Protein AF-0000000087527151 (afdb_homodimer)

Structure (mmCIF, N/CA/C/O backbone):
data_AF-0000000087527151-model_v1
#
loop_
_entity.id
_entity.type
_entity.pdbx_description
1 polymer 'PIN domain-containing protein'
#
loop_
_atom_site.group_PDB
_atom_site.id
_atom_site.type_symbol
_atom_site.label_atom_id
_atom_site.label_alt_id
_atom_site.label_comp_id
_atom_site.label_asym_id
_atom_site.label_entity_id
_atom_site.label_seq_id
_atom_site.pdbx_PDB_ins_code
_atom_site.Cartn_x
_atom_site.Cartn_y
_atom_site.Cartn_z
_atom_site.occupancy
_atom_site.B_iso_or_equiv
_atom_site.auth_seq_id
_atom_site.auth_comp_id
_atom_site.auth_asym_id
_atom_site.auth_atom_id
_atom_site.pdbx_PDB_model_num
ATOM 1 N N . MET A 1 1 ? 4.188 -33.156 -20.094 1 27.33 1 MET A N 1
ATOM 2 C CA . MET A 1 1 ? 3.227 -33.312 -19.016 1 27.33 1 MET A CA 1
ATOM 3 C C . MET A 1 1 ? 3.844 -32.906 -17.672 1 27.33 1 MET A C 1
ATOM 5 O O . MET A 1 1 ? 4.887 -33.438 -17.281 1 27.33 1 MET A O 1
ATOM 9 N N . TYR A 1 2 ? 3.807 -31.625 -17.266 1 39.06 2 TYR A N 1
ATOM 10 C CA . TYR A 1 2 ? 4.379 -31.047 -16.047 1 39.06 2 TYR A CA 1
ATOM 11 C C . TYR A 1 2 ? 4.172 -31.969 -14.852 1 39.06 2 TYR A C 1
ATOM 13 O O . TYR A 1 2 ? 3.078 -32.5 -14.648 1 39.06 2 TYR A O 1
ATOM 21 N N . ASP A 1 3 ? 5.008 -32.719 -14.539 1 37.66 3 ASP A N 1
ATOM 22 C CA . ASP A 1 3 ? 4.707 -33.438 -13.312 1 37.66 3 ASP A CA 1
ATOM 23 C C . ASP A 1 3 ? 4.055 -32.531 -12.273 1 37.66 3 ASP A C 1
ATOM 25 O O . ASP A 1 3 ? 4.672 -31.578 -11.797 1 37.66 3 ASP A O 1
ATOM 29 N N . ASP A 1 4 ? 2.818 -32 -12.445 1 45.06 4 ASP A N 1
ATOM 30 C CA . ASP A 1 4 ? 1.726 -31.266 -11.812 1 45.06 4 ASP A CA 1
ATOM 31 C C . ASP A 1 4 ? 1.869 -31.266 -10.297 1 45.06 4 ASP A C 1
ATOM 33 O O . ASP A 1 4 ? 0.934 -30.906 -9.578 1 45.06 4 ASP A O 1
ATOM 37 N N . ASN A 1 5 ? 2.723 -32.125 -9.703 1 50.31 5 ASN A N 1
ATOM 38 C CA . ASN A 1 5 ? 2.438 -32.531 -8.328 1 50.31 5 ASN A CA 1
ATOM 39 C C . ASN A 1 5 ? 3.018 -31.516 -7.328 1 50.31 5 ASN A C 1
ATOM 41 O O . ASN A 1 5 ? 4.211 -31.562 -7.02 1 50.31 5 ASN A O 1
ATOM 45 N N . LEU A 1 6 ? 2.516 -30.266 -7.316 1 57.94 6 LEU A N 1
ATOM 46 C CA . LEU A 1 6 ? 2.814 -29.688 -6.012 1 57.94 6 LEU A CA 1
ATOM 47 C C . LEU A 1 6 ? 2.895 -30.766 -4.938 1 57.94 6 LEU A C 1
ATOM 49 O O . LEU A 1 6 ? 1.974 -31.578 -4.797 1 57.94 6 LEU A O 1
ATOM 53 N N . PRO A 1 7 ? 4.086 -30.922 -4.555 1 62.59 7 PRO A N 1
ATOM 54 C CA . PRO A 1 7 ? 4.121 -31.906 -3.486 1 62.59 7 PRO A CA 1
ATOM 55 C C . PRO A 1 7 ? 2.934 -31.797 -2.533 1 62.59 7 PRO A C 1
ATOM 57 O O . PRO A 1 7 ? 2.463 -30.703 -2.254 1 62.59 7 PRO A O 1
ATOM 60 N N . PRO A 1 8 ? 2.279 -32.938 -2.379 1 63.91 8 PRO A N 1
ATOM 61 C CA . PRO A 1 8 ? 1.144 -32.969 -1.454 1 63.91 8 PRO A CA 1
ATOM 62 C C . PRO A 1 8 ? 1.354 -32.062 -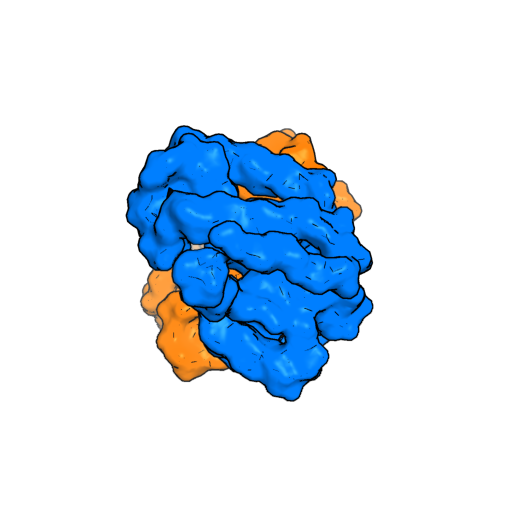0.23 1 63.91 8 PRO A C 1
ATOM 64 O O . PRO A 1 8 ? 0.392 -31.5 0.299 1 63.91 8 PRO A O 1
ATOM 67 N N . ALA A 1 9 ? 2.594 -31.875 0.102 1 65.56 9 ALA A N 1
ATOM 68 C CA . ALA A 1 9 ? 2.91 -31.094 1.293 1 65.56 9 ALA A CA 1
ATOM 69 C C . ALA A 1 9 ? 2.557 -29.625 1.093 1 65.56 9 ALA A C 1
ATOM 71 O O . ALA A 1 9 ? 2.24 -28.922 2.055 1 65.56 9 ALA A O 1
ATOM 72 N N . LEU A 1 10 ? 2.455 -29.266 -0.155 1 73.38 10 LEU A N 1
ATOM 73 C CA . LEU A 1 10 ? 2.162 -27.859 -0.427 1 73.38 10 LEU A CA 1
ATOM 74 C C . LEU A 1 10 ? 0.658 -27.609 -0.407 1 73.38 10 LEU A C 1
ATOM 76 O O . LEU A 1 10 ? 0.219 -26.469 -0.189 1 73.38 10 LEU A O 1
ATOM 80 N N . GLN A 1 11 ? -0.107 -28.641 -0.539 1 77.56 11 GLN A N 1
ATOM 81 C CA . GLN A 1 11 ? -1.556 -28.5 -0.64 1 77.56 11 GLN A CA 1
ATOM 82 C C . GLN A 1 11 ? -2.166 -28.109 0.702 1 77.56 11 GLN A C 1
ATOM 84 O O . GLN A 1 11 ? -3.277 -27.578 0.752 1 77.56 11 GLN A O 1
ATOM 89 N N . SER A 1 12 ? -1.465 -28.375 1.702 1 84.38 12 SER A N 1
ATOM 90 C CA . SER A 1 12 ? -1.99 -28.047 3.023 1 84.38 12 SER A CA 1
ATOM 91 C C . SER A 1 12 ? -1.503 -26.672 3.486 1 84.38 12 SER A C 1
ATOM 93 O O . SER A 1 12 ? -1.923 -26.172 4.535 1 84.38 12 SER A O 1
ATOM 95 N N . LYS A 1 13 ? -0.704 -26.078 2.6 1 89.94 13 LYS A N 1
ATOM 96 C CA . LYS A 1 13 ? -0.132 -24.781 2.975 1 89.94 13 LYS A CA 1
ATOM 97 C C . LYS A 1 13 ? -0.856 -23.641 2.273 1 89.94 13 LYS A C 1
ATOM 99 O O . LYS A 1 13 ? -1.604 -23.859 1.32 1 89.94 13 LYS A O 1
ATOM 104 N N . GLY A 1 14 ? -0.698 -22.453 2.818 1 95.19 14 GLY A N 1
ATOM 105 C CA . GLY A 1 14 ? -1.189 -21.266 2.145 1 95.19 14 GLY A CA 1
ATOM 106 C C . GLY A 1 14 ? -0.2 -20.688 1.148 1 95.19 14 GLY A C 1
ATOM 107 O O . GLY A 1 14 ? 0.983 -21.031 1.171 1 95.19 14 GLY A O 1
ATOM 108 N N . VAL A 1 15 ? -0.682 -19.891 0.254 1 96.81 15 VAL A N 1
ATOM 109 C CA . VAL A 1 15 ? 0.165 -19.234 -0.739 1 96.81 15 VAL A CA 1
ATOM 110 C C . VAL A 1 15 ? 0.054 -17.719 -0.599 1 96.81 15 VAL A C 1
ATOM 112 O O . VAL A 1 15 ? -1.029 -17.203 -0.333 1 96.81 15 VAL A O 1
ATOM 115 N N . LEU A 1 16 ? 1.198 -17.078 -0.72 1 97.38 16 LEU A N 1
ATOM 116 C CA . LEU A 1 16 ? 1.313 -15.617 -0.721 1 97.38 16 LEU A CA 1
ATOM 117 C C . LEU A 1 16 ? 1.961 -15.125 -2.01 1 97.38 16 LEU A C 1
ATOM 119 O O . LEU A 1 16 ? 3.119 -15.445 -2.291 1 97.38 16 LEU A O 1
ATOM 123 N N . LEU A 1 17 ? 1.229 -14.375 -2.777 1 97.81 17 LEU A N 1
ATOM 124 C CA . LEU A 1 17 ? 1.77 -13.781 -3.998 1 97.81 17 LEU A CA 1
ATOM 125 C C . LEU A 1 17 ? 2.271 -12.367 -3.74 1 97.81 17 LEU A C 1
ATOM 127 O O . LEU A 1 17 ? 1.63 -11.594 -3.023 1 97.81 17 LEU A O 1
ATOM 131 N N . ASP A 1 18 ? 3.408 -12.008 -4.242 1 96.38 18 ASP A N 1
ATOM 132 C CA . ASP A 1 18 ? 3.775 -10.594 -4.203 1 96.38 18 ASP A CA 1
ATOM 133 C C . ASP A 1 18 ? 2.918 -9.781 -5.164 1 96.38 18 ASP A C 1
ATOM 135 O O . ASP A 1 18 ? 2.107 -10.336 -5.906 1 96.38 18 ASP A O 1
ATOM 139 N N . ALA A 1 19 ? 3.033 -8.5 -5.18 1 96.44 19 ALA A N 1
ATOM 140 C CA . ALA A 1 19 ? 2.117 -7.609 -5.891 1 96.44 19 ALA A CA 1
ATOM 141 C C . ALA A 1 19 ? 2.23 -7.793 -7.402 1 96.44 19 ALA A C 1
ATOM 143 O O . ALA A 1 19 ? 1.22 -7.836 -8.102 1 96.44 19 ALA A O 1
ATOM 144 N N . ASN A 1 20 ? 3.467 -8.023 -7.906 1 95.25 20 ASN A N 1
ATOM 145 C CA . ASN A 1 20 ? 3.68 -8.148 -9.344 1 95.25 20 ASN A CA 1
ATOM 146 C C . ASN A 1 20 ? 2.994 -9.391 -9.906 1 95.25 20 ASN A C 1
ATOM 148 O O . ASN A 1 20 ? 2.441 -9.359 -11.008 1 95.25 20 ASN A O 1
ATOM 152 N N . LEU A 1 21 ? 3.053 -10.461 -9.172 1 97.25 21 LEU A N 1
ATOM 153 C CA . LEU A 1 21 ? 2.414 -11.688 -9.625 1 97.25 21 LEU A CA 1
ATOM 154 C C . LEU A 1 21 ? 0.899 -11.594 -9.484 1 97.25 21 LEU A C 1
ATOM 156 O O . LEU A 1 21 ? 0.161 -12.141 -10.312 1 97.25 21 LEU A O 1
ATOM 160 N N . LEU A 1 22 ? 0.467 -10.969 -8.445 1 98 22 LEU A N 1
ATOM 161 C CA . LEU A 1 22 ? -0.971 -10.773 -8.297 1 98 22 LEU A CA 1
ATOM 162 C C . LEU A 1 22 ? -1.527 -9.938 -9.445 1 98 22 LEU A C 1
ATOM 164 O O . LEU A 1 22 ? -2.574 -10.266 -10 1 98 22 LEU A O 1
ATOM 168 N N . ILE A 1 23 ? -0.836 -8.875 -9.828 1 97.62 23 ILE A N 1
ATOM 169 C CA . ILE A 1 23 ? -1.272 -8.047 -10.945 1 97.62 23 ILE A CA 1
ATOM 170 C C . ILE A 1 23 ? -1.298 -8.883 -12.227 1 97.62 23 ILE A C 1
ATOM 172 O O . ILE A 1 23 ? -2.193 -8.719 -13.062 1 97.62 23 ILE A O 1
ATOM 176 N N . ALA A 1 24 ? -0.253 -9.711 -12.375 1 96.94 24 ALA A N 1
ATOM 177 C CA . ALA A 1 24 ? -0.214 -10.57 -13.555 1 96.94 24 ALA A CA 1
ATOM 178 C C . ALA A 1 24 ? -1.434 -11.492 -13.602 1 96.94 24 ALA A C 1
ATOM 180 O O . ALA A 1 24 ? -2.031 -11.688 -14.664 1 96.94 24 ALA A O 1
ATOM 181 N N . LEU A 1 25 ? -1.786 -12.039 -12.461 1 97.06 25 LEU A N 1
ATOM 182 C CA . LEU A 1 25 ? -2.961 -12.898 -12.375 1 97.06 25 LEU A CA 1
ATOM 183 C C . LEU A 1 25 ? -4.223 -12.133 -12.758 1 97.06 25 LEU A C 1
ATOM 185 O O . LEU A 1 25 ? -5.039 -12.625 -13.547 1 97.06 25 LEU A O 1
ATOM 189 N N . LEU A 1 26 ? -4.391 -10.914 -12.266 1 97.12 26 LEU A N 1
ATOM 190 C CA . LEU A 1 26 ? -5.578 -10.102 -12.523 1 97.12 26 LEU A CA 1
ATOM 191 C C . LEU A 1 26 ? -5.652 -9.695 -13.992 1 97.12 26 LEU A C 1
ATOM 193 O O . LEU A 1 26 ? -6.703 -9.828 -14.617 1 97.12 26 LEU A O 1
ATOM 197 N N . VAL A 1 27 ? -4.543 -9.242 -14.531 1 96.56 27 VAL A N 1
ATOM 198 C CA . VAL A 1 27 ? -4.48 -8.789 -15.914 1 96.56 27 VAL A CA 1
ATOM 199 C C . VAL A 1 27 ? -4.672 -9.977 -16.859 1 96.56 27 VAL A C 1
ATOM 201 O O . VAL A 1 27 ? -5.348 -9.859 -17.875 1 96.56 27 VAL A O 1
ATOM 204 N N . GLY A 1 28 ? -4.051 -11.117 -16.484 1 96.38 28 GLY A N 1
ATOM 205 C CA . GLY A 1 28 ? -4.215 -12.336 -17.266 1 96.38 28 GLY A CA 1
ATOM 206 C C . GLY A 1 28 ? -5.66 -12.781 -17.391 1 96.38 28 GLY A C 1
ATOM 207 O O . GLY A 1 28 ? -6.055 -13.367 -18.391 1 96.38 28 GLY A O 1
ATOM 208 N N . SER A 1 29 ? -6.43 -12.461 -16.422 1 94.94 29 SER A N 1
ATOM 209 C CA . SER A 1 29 ? -7.828 -12.875 -16.406 1 94.94 29 SER A CA 1
ATOM 210 C C . SER A 1 29 ? -8.641 -12.117 -17.438 1 94.94 29 SER A C 1
ATOM 212 O O . SER A 1 29 ? -9.773 -12.5 -17.75 1 94.94 29 SER A O 1
ATOM 214 N N . PHE A 1 30 ? -8.133 -11.008 -18.031 1 94.5 30 PHE A N 1
ATOM 215 C CA . PHE A 1 30 ? -8.797 -10.281 -19.094 1 94.5 30 PHE A CA 1
ATOM 216 C C . PHE A 1 30 ? -8.758 -11.07 -20.406 1 94.5 30 PHE A C 1
ATOM 218 O O . PHE A 1 30 ? -9.562 -10.828 -21.312 1 94.5 30 PHE A O 1
ATOM 225 N N . GLY A 1 31 ? -7.781 -11.93 -20.531 1 94.5 31 GLY A N 1
ATOM 226 C CA . GLY A 1 31 ? -7.711 -12.75 -21.734 1 94.5 31 GLY A CA 1
ATOM 227 C C . GLY A 1 31 ? -6.309 -12.844 -22.312 1 94.5 31 GLY A C 1
ATOM 228 O O . GLY A 1 31 ? -5.367 -12.273 -21.766 1 94.5 31 GLY A O 1
ATOM 229 N N . GLU A 1 32 ? -6.258 -13.539 -23.422 1 96.19 32 GLU A N 1
ATOM 230 C CA . GLU A 1 32 ? -4.984 -13.781 -24.094 1 96.19 32 GLU A CA 1
ATOM 231 C C . GLU A 1 32 ? -4.367 -12.477 -24.594 1 96.19 32 GLU A C 1
ATOM 233 O O . GLU A 1 32 ? -5.066 -11.617 -25.125 1 96.19 32 GLU A O 1
ATOM 238 N N . GLY A 1 33 ? -3.066 -12.344 -24.375 1 96.56 33 GLY A N 1
ATOM 239 C CA . GLY A 1 33 ? -2.346 -11.203 -24.906 1 96.56 33 GLY A CA 1
ATOM 240 C C . GLY A 1 33 ? -2.35 -10.008 -23.969 1 96.56 33 GLY A C 1
ATOM 241 O O . GLY A 1 33 ? -1.55 -9.086 -24.141 1 96.56 33 GLY A O 1
ATOM 242 N N . GLU A 1 34 ? -3.15 -9.992 -22.891 1 95.62 34 GLU A N 1
ATOM 243 C CA . GLU A 1 34 ? -3.311 -8.836 -22.016 1 95.62 34 GLU A CA 1
ATOM 244 C C . GLU A 1 34 ? -2.064 -8.609 -21.156 1 95.62 34 GLU A C 1
ATOM 246 O O . GLU A 1 34 ? -1.626 -7.473 -20.984 1 95.62 34 GLU A O 1
ATOM 251 N N . VAL A 1 35 ? -1.482 -9.688 -20.625 1 96.31 35 VAL A N 1
ATOM 252 C CA . VAL A 1 35 ? -0.325 -9.555 -19.75 1 96.31 35 VAL A CA 1
ATOM 253 C C . VAL A 1 35 ? 0.871 -9.031 -20.531 1 96.31 35 VAL A C 1
ATOM 255 O O . VAL A 1 35 ? 1.677 -8.258 -20.016 1 96.31 35 VAL A O 1
ATOM 258 N N . GLU A 1 36 ? 1.024 -9.367 -21.797 1 96.94 36 GLU A N 1
ATOM 259 C CA . GLU A 1 36 ? 2.123 -8.945 -22.656 1 96.94 36 GLU A CA 1
ATOM 260 C C . GLU A 1 36 ? 1.977 -7.477 -23.047 1 96.94 36 GLU A C 1
ATOM 262 O O . GLU A 1 36 ? 2.973 -6.793 -23.297 1 96.94 36 GLU A O 1
ATOM 267 N N . ARG A 1 37 ? 0.8 -7.023 -23.062 1 95.06 37 ARG A N 1
ATOM 268 C CA . ARG A 1 37 ? 0.512 -5.672 -23.531 1 95.06 37 ARG A CA 1
ATOM 269 C C . ARG A 1 37 ? 0.638 -4.656 -22.391 1 95.06 37 ARG A C 1
ATOM 271 O O . ARG A 1 37 ? 1.008 -3.504 -22.625 1 95.06 37 ARG A O 1
ATOM 278 N N . PHE A 1 38 ? 0.281 -5.105 -21.219 1 94.81 38 PHE A N 1
ATOM 279 C CA . PHE A 1 38 ? 0.323 -4.191 -20.094 1 94.81 38 PHE A CA 1
ATOM 280 C C . PHE A 1 38 ? 1.753 -4 -19.594 1 94.81 38 PHE A C 1
ATOM 282 O O . PHE A 1 38 ? 2.438 -4.969 -19.266 1 94.81 38 PHE A O 1
ATOM 289 N N . LYS A 1 39 ? 2.195 -2.797 -19.484 1 93.38 39 LYS A N 1
ATOM 290 C CA . LYS A 1 39 ? 3.578 -2.414 -19.203 1 93.38 39 LYS A CA 1
ATOM 291 C C . LYS A 1 39 ? 4.102 -3.086 -17.938 1 93.38 39 LYS A C 1
ATOM 293 O O . LYS A 1 39 ? 5.254 -3.514 -17.891 1 93.38 39 LYS A O 1
ATOM 298 N N . ARG A 1 40 ? 3.295 -3.287 -16.938 1 92.44 40 ARG A N 1
ATOM 299 C CA . ARG A 1 40 ? 3.721 -3.758 -15.625 1 92.44 40 ARG A CA 1
ATOM 300 C C . ARG A 1 40 ? 3.805 -5.277 -15.586 1 92.44 40 ARG A C 1
ATOM 302 O O . ARG A 1 40 ? 4.348 -5.855 -14.641 1 92.44 40 ARG A O 1
ATOM 309 N N . THR A 1 41 ? 3.279 -5.922 -16.562 1 95.19 41 THR A N 1
ATOM 310 C CA . THR A 1 41 ? 3.275 -7.379 -16.547 1 95.19 41 THR A CA 1
ATOM 311 C C . THR A 1 41 ? 3.947 -7.934 -17.797 1 95.19 41 THR A C 1
ATOM 313 O O . THR A 1 41 ? 3.887 -9.141 -18.062 1 95.19 41 THR A O 1
ATOM 316 N N . GLN A 1 42 ? 4.582 -7.129 -18.547 1 95.19 42 GLN A N 1
ATOM 317 C CA . GLN A 1 42 ? 5.117 -7.508 -19.844 1 95.19 42 GLN A CA 1
ATOM 318 C C . GLN A 1 42 ? 6.199 -8.57 -19.703 1 95.19 42 GLN A C 1
ATOM 320 O O . GLN A 1 42 ? 6.543 -9.25 -20.688 1 95.19 42 GLN A O 1
ATOM 325 N N . GLN A 1 43 ? 6.789 -8.703 -18.609 1 93.38 43 GLN A N 1
ATOM 326 C CA . GLN A 1 43 ? 7.82 -9.711 -18.391 1 93.38 43 GLN A CA 1
ATOM 327 C C . GLN A 1 43 ? 7.223 -11.117 -18.391 1 93.38 43 GLN A C 1
ATOM 329 O O . GLN A 1 43 ? 7.953 -12.102 -18.453 1 93.38 43 GLN A O 1
ATOM 334 N N . PHE A 1 44 ? 5.93 -11.211 -18.328 1 95.25 44 PHE A N 1
ATOM 335 C CA . PHE A 1 44 ? 5.246 -12.5 -18.312 1 95.25 44 PHE A CA 1
ATOM 336 C C . PHE A 1 44 ? 4.523 -12.742 -19.641 1 95.25 44 PHE A C 1
ATOM 338 O O . PHE A 1 44 ? 4.164 -11.797 -20.344 1 95.25 44 PHE A O 1
ATOM 345 N N . ALA A 1 45 ? 4.348 -13.992 -20 1 95.25 45 ALA A N 1
ATOM 346 C CA . ALA A 1 45 ? 3.494 -14.422 -21.109 1 95.25 45 ALA A CA 1
ATOM 347 C C . ALA A 1 45 ? 2.168 -14.977 -20.594 1 95.25 45 ALA A C 1
ATOM 349 O O . ALA A 1 45 ? 2.068 -15.398 -19.438 1 95.25 45 ALA A O 1
ATOM 350 N N . THR A 1 46 ? 1.17 -14.938 -21.469 1 95.69 46 THR A N 1
ATOM 351 C CA . THR A 1 46 ? -0.13 -15.508 -21.125 1 95.69 46 THR A CA 1
ATOM 352 C C . THR A 1 46 ? 0.029 -16.922 -20.578 1 95.69 46 THR A C 1
ATOM 354 O O . THR A 1 46 ? -0.613 -17.281 -19.578 1 95.69 46 THR A O 1
ATOM 357 N N . ARG A 1 47 ? 0.878 -17.672 -21.156 1 93.88 47 ARG A N 1
ATOM 358 C CA . ARG A 1 47 ? 1.092 -19.062 -20.719 1 93.88 47 ARG A CA 1
ATOM 359 C C . ARG A 1 47 ? 1.638 -19.109 -19.297 1 93.88 47 ARG A C 1
ATOM 361 O O . ARG A 1 47 ? 1.302 -20 -18.516 1 93.88 47 ARG A O 1
ATOM 368 N N . ASP A 1 48 ? 2.547 -18.188 -18.906 1 94.44 48 ASP A N 1
ATOM 369 C CA . ASP A 1 48 ? 3.094 -18.094 -17.547 1 94.44 48 ASP A CA 1
ATOM 370 C C . ASP A 1 48 ? 1.984 -17.906 -16.516 1 94.44 48 ASP A C 1
ATOM 372 O O . ASP A 1 48 ? 1.98 -18.562 -15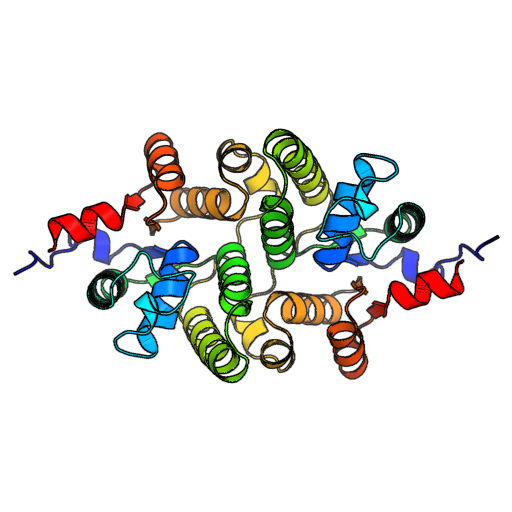.477 1 94.44 48 ASP A O 1
ATOM 376 N N . VAL A 1 49 ? 1.064 -17.047 -16.859 1 95.31 49 VAL A N 1
ATOM 377 C CA . VAL A 1 49 ? 0.01 -16.688 -15.906 1 95.31 49 VAL A CA 1
ATOM 378 C C . VAL A 1 49 ? -0.972 -17.859 -15.766 1 95.31 49 VAL A C 1
ATOM 380 O O . VAL A 1 49 ? -1.515 -18.078 -14.688 1 95.31 49 VAL A O 1
ATOM 383 N N . VAL A 1 50 ? -1.229 -18.531 -16.828 1 94.06 50 VAL A N 1
ATOM 384 C CA . VAL A 1 50 ? -2.068 -19.734 -16.766 1 94.06 50 VAL A CA 1
ATOM 385 C C . VAL A 1 50 ? -1.442 -20.75 -15.836 1 94.06 50 VAL A C 1
ATOM 387 O O . VAL A 1 50 ? -2.131 -21.344 -14.992 1 94.06 50 VAL A O 1
ATOM 390 N N . GLU A 1 51 ? -0.187 -20.938 -15.953 1 92.25 51 GLU A N 1
ATOM 391 C CA . GLU A 1 51 ? 0.522 -21.875 -15.078 1 92.25 51 GLU A CA 1
ATOM 392 C C . GLU A 1 51 ? 0.494 -21.391 -13.633 1 92.25 51 GLU A C 1
ATOM 394 O O . GLU A 1 51 ? 0.296 -22.203 -12.711 1 92.25 51 GLU A O 1
ATOM 399 N N . LEU A 1 52 ? 0.753 -20.156 -13.445 1 94.56 52 LEU A N 1
ATOM 400 C CA . LEU A 1 52 ? 0.686 -19.594 -12.102 1 94.56 52 LEU A CA 1
ATOM 401 C C . LEU A 1 52 ? -0.686 -19.828 -11.477 1 94.56 52 LEU A C 1
ATOM 403 O O . LEU A 1 52 ? -0.785 -20.188 -10.305 1 94.56 52 LEU A O 1
ATOM 407 N N . THR A 1 53 ? -1.688 -19.578 -12.266 1 94.31 53 THR A N 1
ATOM 408 C CA . THR A 1 53 ? -3.059 -19.766 -11.797 1 94.31 53 THR A CA 1
ATOM 409 C C . THR A 1 53 ? -3.281 -21.203 -11.344 1 94.31 53 THR A C 1
ATOM 411 O O . THR A 1 53 ? -3.869 -21.438 -10.289 1 94.31 53 THR A O 1
ATOM 414 N N . LYS A 1 54 ? -2.807 -22.109 -12.094 1 91.06 54 LYS A N 1
ATOM 415 C CA . LYS A 1 54 ? -2.938 -23.531 -11.75 1 91.06 54 LYS A CA 1
ATOM 416 C C . LYS A 1 54 ? -2.225 -23.844 -10.43 1 91.06 54 LYS A C 1
ATOM 418 O O . LYS A 1 54 ? -2.754 -24.562 -9.594 1 91.06 54 LYS A O 1
ATOM 423 N N . VAL A 1 55 ? -1.076 -23.297 -10.266 1 90.19 55 VAL A N 1
ATOM 424 C CA . VAL A 1 55 ? -0.278 -23.531 -9.062 1 90.19 55 VAL A CA 1
ATOM 425 C C . VAL A 1 55 ? -0.991 -22.938 -7.848 1 90.19 55 VAL A C 1
ATOM 427 O O . VAL A 1 55 ? -1.114 -23.609 -6.816 1 90.19 55 VAL A O 1
ATOM 430 N N . VAL A 1 56 ? -1.455 -21.75 -7.961 1 93.5 56 VAL A N 1
ATOM 431 C CA . VAL A 1 56 ? -2.104 -21.047 -6.863 1 93.5 56 VAL A CA 1
ATOM 432 C C . VAL A 1 56 ? -3.365 -21.797 -6.441 1 93.5 56 VAL A C 1
ATOM 434 O O . VAL A 1 56 ? -3.66 -21.906 -5.246 1 93.5 56 VAL A O 1
ATOM 437 N N . GLU A 1 57 ? -4.066 -22.328 -7.359 1 91.56 57 GLU A N 1
ATOM 438 C CA . GLU A 1 57 ? -5.328 -23.016 -7.098 1 91.56 57 GLU A CA 1
ATOM 439 C C . GLU A 1 57 ? -5.102 -24.328 -6.34 1 91.56 57 GLU A C 1
ATOM 441 O O . GLU A 1 57 ? -6.035 -24.875 -5.754 1 91.56 57 GLU A O 1
ATOM 446 N N . ARG A 1 58 ? -3.951 -24.75 -6.332 1 89.25 58 ARG A N 1
ATOM 447 C CA . ARG A 1 58 ? -3.648 -26.016 -5.668 1 89.25 58 ARG A CA 1
ATOM 448 C C . ARG A 1 58 ? -3.424 -25.797 -4.176 1 89.25 58 ARG A C 1
ATOM 450 O O . ARG A 1 58 ? -3.416 -26.766 -3.404 1 89.25 58 ARG A O 1
ATOM 457 N N . PHE A 1 59 ? -3.18 -24.656 -3.82 1 92.31 59 PHE A N 1
ATOM 458 C CA . PHE A 1 59 ? -2.988 -24.375 -2.404 1 92.31 59 PHE A CA 1
ATOM 459 C C . PHE A 1 59 ? -4.324 -24.344 -1.674 1 92.31 59 PHE A C 1
ATOM 461 O O . PHE A 1 59 ? -5.352 -24 -2.264 1 92.31 59 PHE A O 1
ATOM 468 N N . GLY A 1 60 ? -4.293 -24.734 -0.426 1 86.56 60 GLY A N 1
ATOM 469 C CA . GLY A 1 60 ? -5.5 -24.75 0.385 1 86.56 60 GLY A CA 1
ATOM 470 C C . GLY A 1 60 ? -6.109 -23.359 0.571 1 86.56 60 GLY A C 1
ATOM 471 O O . GLY A 1 60 ? -7.332 -23.219 0.576 1 86.56 60 GLY A O 1
ATOM 472 N N . TRP A 1 61 ? -5.324 -22.453 0.819 1 91.38 61 TRP A N 1
ATOM 473 C CA . TRP A 1 61 ? -5.832 -21.094 0.99 1 91.38 61 TRP A CA 1
ATOM 474 C C . TRP A 1 61 ? -4.852 -20.062 0.424 1 91.38 61 TRP A C 1
ATOM 476 O O . TRP A 1 61 ? -3.674 -20.375 0.222 1 91.38 61 TRP A O 1
ATOM 486 N N . ARG A 1 62 ? -5.391 -18.953 0.095 1 96.06 62 ARG A N 1
ATOM 487 C CA . ARG A 1 62 ? -4.625 -17.797 -0.361 1 96.06 62 ARG A CA 1
ATOM 488 C C . ARG A 1 62 ? -4.539 -16.734 0.726 1 96.06 62 ARG A C 1
ATOM 490 O O . ARG A 1 62 ? -5.559 -16.344 1.304 1 96.06 62 ARG A O 1
ATOM 497 N N . TYR A 1 63 ? -3.357 -16.391 1.011 1 97.25 63 TYR A N 1
ATOM 498 C CA . TYR A 1 63 ? -3.139 -15.266 1.921 1 97.25 63 TYR A CA 1
ATOM 499 C C . TYR A 1 63 ? -2.836 -13.992 1.149 1 97.25 63 TYR A C 1
ATOM 501 O O . TYR A 1 63 ? -2.406 -14.039 -0.005 1 97.25 63 TYR A O 1
ATOM 509 N N . THR A 1 64 ? -3.111 -12.922 1.761 1 97.81 64 THR A N 1
ATOM 510 C CA . THR A 1 64 ? -2.662 -11.617 1.291 1 97.81 64 THR A CA 1
ATOM 511 C C . THR A 1 64 ? -2.445 -10.664 2.463 1 97.81 64 THR A C 1
ATOM 513 O O . THR A 1 64 ? -2.699 -11.023 3.615 1 97.81 64 THR A O 1
ATOM 516 N N . THR A 1 65 ? -1.847 -9.57 2.225 1 98.19 65 THR A N 1
ATOM 517 C CA . THR A 1 65 ? -1.627 -8.531 3.223 1 98.19 65 THR A CA 1
ATOM 518 C C . THR A 1 65 ? -2.162 -7.188 2.734 1 98.19 65 THR A C 1
ATOM 520 O O . THR A 1 65 ? -2.295 -6.969 1.527 1 98.19 65 THR A O 1
ATOM 523 N N . PRO A 1 66 ? -2.447 -6.309 3.668 1 98.25 66 PRO A N 1
ATOM 524 C CA . PRO A 1 66 ? -2.887 -4.98 3.242 1 98.25 66 PRO A CA 1
ATOM 525 C C . PRO A 1 66 ? -1.86 -4.277 2.354 1 98.25 66 PRO A C 1
ATOM 527 O O . PRO A 1 66 ? -2.234 -3.533 1.443 1 98.25 66 PRO A O 1
ATOM 530 N N . HIS A 1 67 ? -0.585 -4.551 2.586 1 98.12 67 HIS A N 1
ATOM 531 C CA . HIS A 1 67 ? 0.467 -3.91 1.803 1 98.12 67 HIS A CA 1
ATOM 532 C C . HIS A 1 67 ? 0.445 -4.387 0.355 1 98.12 67 HIS A C 1
ATOM 534 O O . HIS A 1 67 ? 0.563 -3.582 -0.571 1 98.12 67 HIS A O 1
ATOM 540 N N . VAL A 1 68 ? 0.254 -5.656 0.181 1 98.12 68 VAL A N 1
ATOM 541 C CA . VAL A 1 68 ? 0.188 -6.219 -1.163 1 98.12 68 VAL A CA 1
ATOM 542 C C . VAL A 1 68 ? -1.036 -5.672 -1.894 1 98.12 68 VAL A C 1
ATOM 544 O O . VAL A 1 68 ? -0.957 -5.316 -3.072 1 98.12 68 VAL A O 1
ATOM 547 N N . ILE A 1 69 ? -2.104 -5.59 -1.186 1 98.31 69 ILE A N 1
ATOM 548 C CA . ILE A 1 69 ? -3.35 -5.086 -1.753 1 98.31 69 ILE A CA 1
ATOM 549 C C . ILE A 1 69 ? -3.156 -3.643 -2.217 1 98.31 69 ILE A C 1
ATOM 551 O O . ILE A 1 69 ? -3.518 -3.293 -3.344 1 98.31 69 ILE A O 1
ATOM 555 N N . ALA A 1 70 ? -2.566 -2.828 -1.341 1 97.44 70 ALA A N 1
ATOM 556 C CA . ALA A 1 70 ? -2.348 -1.421 -1.661 1 97.44 70 ALA A CA 1
ATOM 557 C C . ALA A 1 70 ? -1.421 -1.271 -2.865 1 97.44 70 ALA A C 1
ATOM 559 O O . ALA A 1 70 ? -1.698 -0.485 -3.775 1 97.44 70 ALA A O 1
ATOM 560 N N . GLU A 1 71 ? -0.344 -1.996 -2.904 1 96.12 71 GLU A N 1
ATOM 561 C CA . GLU A 1 71 ? 0.601 -1.94 -4.016 1 96.12 71 GLU A CA 1
ATOM 562 C C . GLU A 1 71 ? -0.052 -2.389 -5.32 1 96.12 71 GLU A C 1
ATOM 564 O O . GLU A 1 71 ? 0.147 -1.767 -6.363 1 96.12 71 GLU A O 1
ATOM 569 N N . THR A 1 72 ? -0.805 -3.488 -5.246 1 96.94 72 THR A N 1
ATOM 570 C CA . THR A 1 72 ? -1.506 -3.984 -6.426 1 96.94 72 THR A CA 1
ATOM 571 C C . THR A 1 72 ? -2.471 -2.932 -6.965 1 96.94 72 THR A C 1
ATOM 573 O O . THR A 1 72 ? -2.502 -2.67 -8.172 1 96.94 72 THR A O 1
ATOM 576 N N . SER A 1 73 ? -3.225 -2.336 -6.062 1 95.88 73 SER A N 1
ATOM 577 C CA . SER A 1 73 ? -4.168 -1.292 -6.449 1 95.88 73 SER A CA 1
ATOM 578 C C . SER A 1 73 ? -3.455 -0.128 -7.129 1 95.88 73 SER A C 1
ATOM 580 O O . SER A 1 73 ? -3.912 0.369 -8.164 1 95.88 73 SER A O 1
ATOM 582 N N . ASN A 1 74 ? -2.348 0.243 -6.562 1 92.81 74 ASN A N 1
ATOM 583 C CA . ASN A 1 74 ? -1.573 1.345 -7.125 1 92.81 74 ASN A CA 1
ATOM 584 C C . ASN A 1 74 ? -1.032 1.001 -8.508 1 92.81 74 ASN A C 1
ATOM 586 O O . ASN A 1 74 ? -1.008 1.853 -9.398 1 92.81 74 ASN A O 1
ATOM 590 N N . LEU A 1 75 ? -0.608 -0.185 -8.719 1 92.44 75 LEU A N 1
ATOM 591 C CA . LEU A 1 75 ? -0.044 -0.606 -10 1 92.44 75 LEU A CA 1
ATOM 592 C C . LEU A 1 75 ? -1.123 -0.675 -11.07 1 92.44 75 LEU A C 1
ATOM 594 O O . LEU A 1 75 ? -0.842 -0.461 -12.258 1 92.44 75 LEU A O 1
ATOM 598 N N . LEU A 1 76 ? -2.309 -0.932 -10.688 1 93.06 76 LEU A N 1
ATOM 599 C CA . LEU A 1 76 ? -3.426 -1.008 -11.617 1 93.06 76 LEU A CA 1
ATOM 600 C C . LEU A 1 76 ? -3.828 0.383 -12.102 1 93.06 76 LEU A C 1
ATOM 602 O O . LEU A 1 76 ? -4.508 0.521 -13.117 1 93.06 76 LEU A O 1
ATOM 606 N N . ASP A 1 77 ? -3.373 1.402 -11.383 1 87.62 77 ASP A N 1
ATOM 607 C CA . ASP A 1 77 ? -3.75 2.779 -11.688 1 87.62 77 ASP A CA 1
ATOM 608 C C . ASP A 1 77 ? -3.16 3.223 -13.023 1 87.62 77 ASP A C 1
ATOM 610 O O . ASP A 1 77 ? -3.584 4.23 -13.594 1 87.62 77 ASP A O 1
ATOM 614 N N . TRP A 1 78 ? -2.264 2.475 -13.578 1 86.88 78 TRP A N 1
ATOM 615 C CA . TRP A 1 78 ? -1.619 2.809 -14.844 1 86.88 78 TRP A CA 1
ATOM 616 C C . TRP A 1 78 ? -2.494 2.4 -16.031 1 86.88 78 TRP A C 1
ATOM 618 O O . TRP A 1 78 ? -2.189 2.727 -17.172 1 86.88 78 TRP A O 1
ATOM 628 N N . MET A 1 79 ? -3.582 1.756 -15.766 1 90.44 79 MET A N 1
ATOM 629 C CA . MET A 1 79 ? -4.512 1.35 -16.828 1 90.44 79 MET A CA 1
ATOM 630 C C . MET A 1 79 ? -5.445 2.494 -17.188 1 90.44 79 MET A C 1
ATOM 632 O O . MET A 1 79 ? -5.621 3.436 -16.422 1 90.44 79 MET A O 1
ATOM 636 N N . ASP A 1 80 ? -5.977 2.314 -18.406 1 89.06 80 ASP A N 1
ATOM 637 C CA . ASP A 1 80 ? -7.039 3.248 -18.781 1 89.06 80 ASP A CA 1
ATOM 638 C C . ASP A 1 80 ? -8.266 3.061 -17.891 1 89.06 80 ASP A C 1
ATOM 640 O O . ASP A 1 80 ? -8.406 2.033 -17.219 1 89.06 80 ASP A O 1
ATOM 644 N N . ASP A 1 81 ? -9.148 3.996 -17.938 1 86.25 81 ASP A N 1
ATOM 645 C CA . ASP A 1 81 ? -10.234 4.098 -16.969 1 86.25 81 ASP A CA 1
ATOM 646 C C . ASP A 1 81 ? -11.125 2.857 -17.016 1 86.25 81 ASP A C 1
ATOM 648 O O . ASP A 1 81 ? -11.422 2.268 -15.969 1 86.25 81 ASP A O 1
ATOM 652 N N . SER A 1 82 ? -11.609 2.475 -18.188 1 88.19 82 SER A N 1
ATOM 653 C CA . SER A 1 82 ? -12.516 1.334 -18.281 1 88.19 82 SER A CA 1
ATOM 654 C C . SER A 1 82 ? -11.844 0.052 -17.812 1 88.19 82 SER A C 1
ATOM 656 O O . SER A 1 82 ? -12.445 -0.743 -17.094 1 88.19 82 SER A O 1
ATOM 658 N N . ARG A 1 83 ? -10.609 -0.204 -18.172 1 91.5 83 ARG A N 1
ATOM 659 C CA . ARG A 1 83 ? -9.875 -1.396 -17.766 1 91.5 83 ARG A CA 1
ATOM 660 C C . ARG A 1 83 ? -9.531 -1.353 -16.281 1 91.5 83 ARG A C 1
ATOM 662 O O . ARG A 1 83 ? -9.555 -2.381 -15.602 1 91.5 83 ARG A O 1
ATOM 669 N N . ARG A 1 84 ? -9.258 -0.132 -15.844 1 93.19 84 ARG A N 1
ATOM 670 C CA . ARG A 1 84 ? -8.969 0.049 -14.43 1 93.19 84 ARG A CA 1
ATOM 671 C C . ARG A 1 84 ? -10.172 -0.336 -13.57 1 93.19 84 ARG A C 1
ATOM 673 O O . ARG A 1 84 ? -10.016 -0.981 -12.531 1 93.19 84 ARG A O 1
ATOM 680 N N . CYS A 1 85 ? -11.352 0.051 -13.977 1 94.06 85 CYS A N 1
ATOM 681 C CA . CYS A 1 85 ? -12.578 -0.293 -13.266 1 94.06 85 CYS A CA 1
ATOM 682 C C . CYS A 1 85 ? -12.766 -1.804 -13.203 1 94.06 85 CYS A C 1
ATOM 684 O O . CYS A 1 85 ? -13.055 -2.355 -12.141 1 94.06 85 CYS A O 1
ATOM 686 N N . GLU A 1 86 ? -12.555 -2.457 -14.305 1 95.5 86 GLU A N 1
ATOM 687 C CA . GLU A 1 86 ? -12.711 -3.908 -14.352 1 95.5 86 GLU A CA 1
ATOM 688 C C . GLU A 1 86 ? -11.641 -4.602 -13.516 1 95.5 86 GLU A C 1
ATOM 690 O O . GLU A 1 86 ? -11.922 -5.578 -12.82 1 95.5 86 GLU A O 1
ATOM 695 N N . ALA A 1 87 ? -10.43 -4.113 -13.578 1 96.06 87 ALA A N 1
ATOM 696 C CA . ALA A 1 87 ? -9.344 -4.664 -12.773 1 96.06 87 ALA A CA 1
ATOM 697 C C . ALA A 1 87 ? -9.625 -4.488 -11.281 1 96.06 87 ALA A C 1
ATOM 699 O O . ALA A 1 87 ? -9.328 -5.379 -10.484 1 96.06 87 ALA A O 1
ATOM 700 N N . GLY A 1 88 ? -10.227 -3.311 -10.969 1 96.75 88 GLY A N 1
ATOM 701 C CA . GLY A 1 88 ? -10.617 -3.064 -9.586 1 96.75 88 GLY A CA 1
ATOM 702 C C . GLY A 1 88 ? -11.633 -4.059 -9.07 1 96.75 88 GLY A C 1
ATOM 703 O O . GLY A 1 88 ? -11.57 -4.484 -7.914 1 96.75 88 GLY A O 1
ATOM 704 N N . LYS A 1 89 ? -12.516 -4.438 -9.93 1 97.12 89 LYS A N 1
ATOM 705 C CA . LYS A 1 89 ? -13.516 -5.434 -9.555 1 97.12 89 LYS A CA 1
ATOM 706 C C . LYS A 1 89 ? -12.875 -6.801 -9.328 1 97.12 89 LYS A C 1
ATOM 708 O O . LYS A 1 89 ? -13.25 -7.52 -8.398 1 97.12 89 LYS A O 1
ATOM 713 N N . ARG A 1 90 ? -11.977 -7.113 -10.109 1 97.12 90 ARG A N 1
ATOM 714 C CA . ARG A 1 90 ? -11.281 -8.391 -9.969 1 97.12 90 ARG A CA 1
ATOM 715 C C . ARG A 1 90 ? -10.414 -8.414 -8.719 1 97.12 90 ARG A C 1
ATOM 717 O O . ARG A 1 90 ? -10.328 -9.43 -8.031 1 97.12 90 ARG A O 1
ATOM 724 N N . LEU A 1 91 ? -9.789 -7.312 -8.477 1 98.19 91 LEU A N 1
ATOM 725 C CA . LEU A 1 91 ? -9.023 -7.219 -7.234 1 98.19 91 LEU A CA 1
ATOM 726 C C . LEU A 1 91 ? -9.93 -7.359 -6.02 1 98.19 91 LEU A C 1
ATOM 728 O O . LEU A 1 91 ? -9.586 -8.062 -5.062 1 98.19 91 LEU A O 1
ATOM 732 N N . ALA A 1 92 ? -11.07 -6.73 -6.059 1 98.44 92 ALA A N 1
ATOM 733 C CA . ALA A 1 92 ? -12.039 -6.848 -4.973 1 98.44 92 ALA A CA 1
ATOM 734 C C . ALA A 1 92 ? -12.445 -8.305 -4.754 1 98.44 92 ALA A C 1
ATOM 736 O O . ALA A 1 92 ? -12.523 -8.766 -3.613 1 98.44 92 ALA A O 1
ATOM 737 N N . ALA A 1 93 ? -12.695 -8.992 -5.789 1 97.62 93 ALA A N 1
ATOM 738 C CA . ALA A 1 93 ? -13.062 -10.398 -5.695 1 97.62 93 ALA A CA 1
ATOM 739 C C . ALA A 1 93 ? -11.938 -11.219 -5.07 1 97.62 93 ALA A C 1
ATOM 741 O O . ALA A 1 93 ? -12.188 -12.07 -4.211 1 97.62 93 ALA A O 1
ATOM 742 N N . TYR A 1 94 ? -10.766 -10.938 -5.531 1 97.38 94 TYR A N 1
ATOM 743 C CA . TYR A 1 94 ? -9.617 -11.633 -4.965 1 97.38 94 TYR A CA 1
ATOM 744 C C . TYR A 1 94 ? -9.508 -11.383 -3.465 1 97.38 94 TYR A C 1
ATOM 746 O O . TYR A 1 94 ? -9.305 -12.312 -2.686 1 97.38 94 TYR A O 1
ATOM 754 N N . ILE A 1 95 ? -9.672 -10.141 -3.064 1 98.25 95 ILE A N 1
ATOM 755 C CA . ILE A 1 95 ? -9.555 -9.727 -1.67 1 98.25 95 ILE A CA 1
ATOM 756 C C . ILE A 1 95 ? -10.617 -10.445 -0.835 1 98.25 95 ILE A C 1
ATOM 758 O O . ILE A 1 95 ? -10.352 -10.859 0.295 1 98.25 95 ILE A O 1
ATOM 762 N N . CYS A 1 96 ? -11.766 -10.625 -1.357 1 97.94 96 CYS A N 1
ATOM 763 C CA . CYS A 1 96 ? -12.875 -11.227 -0.628 1 97.94 96 CYS A CA 1
ATOM 764 C C . CYS A 1 96 ? -12.68 -12.727 -0.473 1 97.94 96 CYS A C 1
ATOM 766 O O . CYS A 1 96 ? -13.305 -13.352 0.388 1 97.94 96 CYS A O 1
ATOM 768 N N . THR A 1 97 ? -11.781 -13.32 -1.259 1 96.06 97 THR A N 1
ATOM 769 C CA . THR A 1 97 ? -11.609 -14.773 -1.197 1 96.06 97 THR A CA 1
ATOM 770 C C . THR A 1 97 ? -10.305 -15.125 -0.493 1 96.06 97 THR A C 1
ATOM 772 O O . THR A 1 97 ? -10.125 -16.266 -0.043 1 96.06 97 THR A O 1
ATOM 775 N N . ALA A 1 98 ? -9.438 -14.219 -0.41 1 97.06 98 ALA A N 1
ATOM 776 C CA . ALA A 1 98 ? -8.148 -14.445 0.248 1 97.06 98 ALA A CA 1
ATOM 777 C C . ALA A 1 98 ? -8.242 -14.141 1.741 1 97.06 98 ALA A C 1
ATOM 779 O O . ALA A 1 98 ? -9.109 -13.391 2.178 1 97.06 98 ALA A O 1
ATOM 780 N N . ARG A 1 99 ? -7.461 -14.82 2.48 1 96.56 99 ARG A N 1
ATOM 781 C CA . ARG A 1 99 ? -7.289 -14.484 3.889 1 96.56 99 ARG A CA 1
ATOM 782 C C . ARG A 1 99 ? -6.301 -13.336 4.059 1 96.56 99 ARG A C 1
ATOM 784 O O . ARG A 1 99 ? -5.102 -13.5 3.836 1 96.56 99 ARG A O 1
ATOM 791 N N . GLU A 1 100 ? -6.801 -12.211 4.449 1 98 100 GLU A N 1
ATOM 792 C CA . GLU A 1 100 ? -5.941 -11.047 4.68 1 98 100 GLU A CA 1
ATOM 793 C C . GLU A 1 100 ? -5.348 -11.07 6.086 1 98 100 GLU A C 1
ATOM 795 O O . GLU A 1 100 ? -6.078 -11.203 7.07 1 98 100 GLU A O 1
ATOM 800 N N . VAL A 1 101 ? -4.051 -10.953 6.152 1 97.62 101 VAL A N 1
ATOM 801 C CA . VAL A 1 101 ? -3.369 -10.938 7.445 1 97.62 101 VAL A CA 1
ATOM 802 C C . VAL A 1 101 ? -2.604 -9.625 7.609 1 97.62 101 VAL A C 1
ATOM 804 O O . VAL A 1 101 ? -1.792 -9.266 6.754 1 97.62 101 VAL A O 1
ATOM 807 N N . HIS A 1 102 ? -2.928 -8.984 8.703 1 97.19 102 HIS A N 1
ATOM 808 C CA . HIS A 1 102 ? -2.229 -7.746 9.016 1 97.19 102 HIS A CA 1
ATOM 809 C C . HIS A 1 102 ? -0.983 -8.016 9.859 1 97.19 102 HIS A C 1
ATOM 811 O O . HIS A 1 102 ? -1.06 -8.672 10.898 1 97.19 102 HIS A O 1
ATOM 817 N N . VAL A 1 103 ? 0.109 -7.559 9.312 1 96.25 103 VAL A N 1
ATOM 818 C CA . VAL A 1 103 ? 1.351 -7.5 10.078 1 96.25 103 VAL A CA 1
ATOM 819 C C . VAL A 1 103 ? 1.678 -6.051 10.422 1 96.25 103 VAL A C 1
ATOM 821 O O . VAL A 1 103 ? 1.74 -5.191 9.539 1 96.25 103 VAL A O 1
ATOM 824 N N . GLU A 1 104 ? 1.927 -5.785 11.688 1 97.06 104 GLU A N 1
ATOM 825 C CA . GLU A 1 104 ? 2.121 -4.414 12.156 1 97.06 104 GLU A CA 1
ATOM 826 C C . GLU A 1 104 ? 3.34 -3.777 11.492 1 97.06 104 GLU A C 1
ATOM 828 O O . GLU A 1 104 ? 4.43 -4.352 11.5 1 97.06 104 GLU A O 1
ATOM 833 N N . GLY A 1 105 ? 3.131 -2.518 11.016 1 98.31 105 GLY A N 1
ATOM 834 C CA . GLY A 1 105 ? 4.227 -1.785 10.406 1 98.31 105 GLY A CA 1
ATOM 835 C C . GLY A 1 105 ? 5.414 -1.606 11.336 1 98.31 105 GLY A C 1
ATOM 836 O O . GLY A 1 105 ? 6.566 -1.716 10.906 1 98.31 105 GLY A O 1
ATOM 837 N N . ALA A 1 106 ? 5.121 -1.395 12.633 1 98.19 106 ALA A N 1
ATOM 838 C CA . ALA A 1 106 ? 6.172 -1.167 13.625 1 98.19 106 ALA A CA 1
ATOM 839 C C . ALA A 1 106 ? 7.059 -2.4 13.773 1 98.19 106 ALA A C 1
ATOM 841 O O . ALA A 1 106 ? 8.25 -2.283 14.07 1 98.19 106 ALA A O 1
ATOM 842 N N . GLU A 1 107 ? 6.512 -3.549 13.57 1 97.88 107 GLU A N 1
ATOM 843 C CA . GLU A 1 107 ? 7.297 -4.781 13.602 1 97.88 107 GLU A CA 1
ATOM 844 C C . GLU A 1 107 ? 8.07 -4.973 12.297 1 97.88 107 GLU A C 1
ATOM 846 O O . GLU A 1 107 ? 9.219 -5.418 12.32 1 97.88 107 GLU A O 1
ATOM 851 N N . ILE A 1 108 ? 7.473 -4.59 11.211 1 98.19 108 ILE A N 1
ATOM 852 C CA . ILE A 1 108 ? 8.07 -4.77 9.891 1 98.19 108 ILE A CA 1
ATOM 853 C C . ILE A 1 108 ? 9.328 -3.916 9.781 1 98.19 108 ILE A C 1
ATOM 855 O O . ILE A 1 108 ? 10.375 -4.398 9.328 1 98.19 108 ILE A O 1
ATOM 859 N N . VAL A 1 109 ? 9.242 -2.695 10.234 1 98.19 109 VAL A N 1
ATOM 860 C CA . VAL A 1 109 ? 10.312 -1.738 9.969 1 98.19 109 VAL A CA 1
ATOM 861 C C . VAL A 1 109 ? 11.516 -2.055 10.852 1 98.19 109 VAL A C 1
ATOM 863 O O . VAL A 1 109 ? 12.609 -1.519 10.641 1 98.19 109 VAL A O 1
ATOM 866 N N . LYS A 1 110 ? 11.367 -2.934 11.812 1 96.88 110 LYS A N 1
ATOM 867 C CA . LYS A 1 110 ? 12.477 -3.361 12.664 1 96.88 110 LYS A CA 1
ATOM 868 C C . LYS A 1 110 ? 13.273 -4.484 12 1 96.88 110 LYS A C 1
ATOM 870 O O . LYS A 1 110 ? 14.367 -4.82 12.453 1 96.88 110 LYS A O 1
ATOM 875 N N . THR A 1 111 ? 12.797 -5.035 10.969 1 95.25 111 THR A N 1
ATOM 876 C CA . THR A 1 111 ? 13.461 -6.156 10.312 1 95.25 111 THR A CA 1
ATOM 877 C C . THR A 1 111 ? 14.562 -5.66 9.375 1 95.25 111 THR A C 1
ATOM 879 O O . THR A 1 111 ? 14.43 -4.594 8.773 1 95.25 111 THR A O 1
ATOM 882 N N . PRO A 1 112 ? 15.547 -6.484 9.164 1 93.31 112 PRO A N 1
ATOM 883 C CA . PRO A 1 112 ? 16.562 -6.102 8.188 1 93.31 112 PRO A CA 1
ATOM 884 C C . PRO A 1 112 ? 16.031 -6.094 6.758 1 93.31 112 PRO A C 1
ATOM 886 O O . PRO A 1 112 ? 16.547 -5.348 5.914 1 93.31 112 PRO A O 1
ATOM 889 N N . VAL A 1 113 ? 15.055 -6.859 6.539 1 94.94 113 VAL A N 1
ATOM 890 C CA . VAL A 1 113 ? 14.469 -6.953 5.207 1 94.94 113 VAL A CA 1
ATOM 891 C C . VAL A 1 113 ? 13.891 -5.602 4.797 1 94.94 113 VAL A C 1
ATOM 893 O O . VAL A 1 113 ? 14 -5.199 3.637 1 94.94 113 VAL A O 1
ATOM 896 N N . TYR A 1 114 ? 13.367 -4.859 5.727 1 96.88 114 TYR A N 1
ATOM 897 C CA . TYR A 1 114 ? 12.742 -3.574 5.441 1 96.88 114 TYR A CA 1
ATOM 898 C C . TYR A 1 114 ? 13.734 -2.613 4.797 1 96.88 114 TYR A C 1
ATOM 900 O O . TYR A 1 114 ? 13.422 -1.979 3.783 1 96.88 114 TYR A O 1
ATOM 908 N N . HIS A 1 115 ? 14.867 -2.58 5.344 1 91.81 115 HIS A N 1
ATOM 909 C CA . HIS A 1 115 ? 15.859 -1.606 4.898 1 91.81 115 HIS A CA 1
ATOM 910 C C . HIS A 1 115 ? 16.438 -1.992 3.541 1 91.81 115 HIS A C 1
ATOM 912 O O . HIS A 1 115 ? 16.875 -1.126 2.779 1 91.81 115 HIS A O 1
ATOM 918 N N . LYS A 1 116 ? 16.312 -3.205 3.211 1 91.94 116 LYS A N 1
ATOM 919 C CA . LYS A 1 116 ? 16.906 -3.691 1.971 1 91.94 116 LYS A CA 1
ATOM 920 C C . LYS A 1 116 ? 15.883 -3.713 0.841 1 91.94 116 LYS A C 1
ATOM 922 O O . LYS A 1 116 ? 16.203 -3.389 -0.304 1 91.94 116 LYS A O 1
ATOM 927 N N . LEU A 1 117 ? 14.609 -4.074 1.189 1 95 117 LEU A N 1
ATOM 928 C CA . LEU A 1 117 ? 13.695 -4.41 0.101 1 95 117 LEU A CA 1
ATOM 929 C C . LEU A 1 117 ? 12.422 -3.578 0.184 1 95 117 LEU A C 1
ATOM 931 O O . LEU A 1 117 ? 11.641 -3.535 -0.77 1 95 117 LEU A O 1
ATOM 935 N N . GLY A 1 118 ? 12.133 -2.951 1.313 1 95.44 118 GLY A N 1
ATOM 936 C CA . GLY A 1 118 ? 10.93 -2.146 1.465 1 95.44 118 GLY A CA 1
ATOM 937 C C . GLY A 1 118 ? 9.867 -2.814 2.312 1 95.44 118 GLY A C 1
ATOM 938 O O . GLY A 1 118 ? 10.023 -3.963 2.732 1 95.44 118 GLY A O 1
ATOM 939 N N . ILE A 1 119 ? 8.82 -2.17 2.537 1 97.19 119 ILE A N 1
ATOM 940 C CA . ILE A 1 119 ? 7.855 -2.543 3.564 1 97.19 119 ILE A CA 1
ATOM 941 C C . ILE A 1 119 ? 7.043 -3.746 3.092 1 97.19 119 ILE A C 1
ATOM 943 O O . ILE A 1 119 ? 6.723 -4.637 3.883 1 97.19 119 ILE A O 1
ATOM 947 N N . THR A 1 120 ? 6.582 -3.754 1.798 1 97.25 120 THR A N 1
ATOM 948 C CA . THR A 1 120 ? 5.727 -4.828 1.305 1 97.25 120 THR A CA 1
ATOM 949 C C . THR A 1 120 ? 6.473 -6.16 1.313 1 97.25 120 THR A C 1
ATOM 951 O O . THR A 1 120 ? 5.961 -7.156 1.828 1 97.25 120 THR A O 1
ATOM 954 N N . ASP A 1 121 ? 7.707 -6.121 0.83 1 97.12 121 ASP A N 1
ATOM 955 C CA . ASP A 1 121 ? 8.523 -7.328 0.816 1 97.12 121 ASP A CA 1
ATOM 956 C C . ASP A 1 121 ? 8.828 -7.801 2.234 1 97.12 121 ASP A C 1
ATOM 958 O O . ASP A 1 121 ? 8.758 -9 2.525 1 97.12 121 ASP A O 1
ATOM 962 N N . ALA A 1 122 ? 9.148 -6.891 3.094 1 97.5 122 ALA A N 1
ATOM 963 C CA . ALA A 1 122 ? 9.414 -7.227 4.492 1 97.5 122 ALA A CA 1
ATOM 964 C C . ALA A 1 122 ? 8.172 -7.812 5.16 1 97.5 122 ALA A C 1
ATOM 966 O O . ALA A 1 122 ? 8.273 -8.758 5.945 1 97.5 122 ALA A O 1
ATOM 967 N N . GLY A 1 123 ? 7 -7.254 4.84 1 97.56 123 GLY A N 1
ATOM 968 C CA . GLY A 1 123 ? 5.75 -7.789 5.352 1 97.56 123 GLY A CA 1
ATOM 969 C C . GLY A 1 123 ? 5.477 -9.211 4.887 1 97.56 123 GLY A C 1
ATOM 970 O O . GLY A 1 123 ? 5.016 -10.047 5.668 1 97.56 123 GLY A O 1
ATOM 971 N N . LEU A 1 124 ? 5.773 -9.477 3.629 1 97.69 124 LEU A N 1
ATOM 972 C CA . LEU A 1 124 ? 5.609 -10.82 3.086 1 97.69 124 LEU A CA 1
ATOM 973 C C . LEU A 1 124 ? 6.492 -11.82 3.828 1 97.69 124 LEU A C 1
ATOM 975 O O . LEU A 1 124 ? 6.027 -12.883 4.23 1 97.69 124 LEU A O 1
ATOM 979 N N . CYS A 1 125 ? 7.73 -11.438 4.039 1 97 125 CYS A N 1
ATOM 980 C CA . CYS A 1 125 ? 8.68 -12.32 4.711 1 97 125 CYS A CA 1
ATOM 981 C C . CYS A 1 125 ? 8.25 -12.594 6.145 1 97 125 CYS A C 1
ATOM 983 O O . CYS A 1 125 ? 8.297 -13.734 6.605 1 97 125 CYS A O 1
ATOM 985 N N . LEU A 1 126 ? 7.867 -11.57 6.809 1 96.44 126 LEU A N 1
ATOM 986 C CA . LEU A 1 126 ? 7.469 -11.727 8.203 1 96.44 126 LEU A CA 1
ATOM 987 C C . LEU A 1 126 ? 6.23 -12.609 8.32 1 96.44 126 LEU A C 1
ATOM 989 O O . LEU A 1 126 ? 6.164 -13.484 9.195 1 96.44 126 LEU A O 1
ATOM 993 N N . LEU A 1 127 ? 5.238 -12.383 7.434 1 96.69 127 LEU A N 1
ATOM 994 C CA . LEU A 1 127 ? 4.035 -13.211 7.453 1 96.69 127 LEU A CA 1
ATOM 995 C C . LEU A 1 127 ? 4.371 -14.664 7.156 1 96.69 127 LEU A C 1
ATOM 997 O O . LEU A 1 127 ? 3.877 -15.57 7.836 1 96.69 127 LEU A O 1
ATOM 1001 N N . ALA A 1 128 ? 5.168 -14.859 6.172 1 95.38 128 ALA A N 1
ATOM 1002 C CA . ALA A 1 128 ? 5.527 -16.219 5.777 1 95.38 128 ALA A CA 1
ATOM 1003 C C . ALA A 1 128 ? 6.27 -16.938 6.898 1 95.38 128 ALA A C 1
ATOM 1005 O O . ALA A 1 128 ? 6.164 -18.156 7.039 1 95.38 128 ALA A O 1
ATOM 1006 N N . ARG A 1 129 ? 6.98 -16.203 7.715 1 93.31 129 ARG A N 1
ATOM 1007 C CA . ARG A 1 129 ? 7.699 -16.781 8.844 1 93.31 129 ARG A CA 1
ATOM 1008 C C . ARG A 1 129 ? 6.738 -17.172 9.961 1 93.31 129 ARG A C 1
ATOM 1010 O O . ARG A 1 129 ? 7 -18.125 10.711 1 93.31 129 ARG A O 1
ATOM 1017 N N . GLN A 1 130 ? 5.637 -16.5 10.008 1 91.69 130 GLN A N 1
ATOM 1018 C CA . GLN A 1 130 ? 4.719 -16.672 11.125 1 91.69 130 GLN A CA 1
ATOM 1019 C C . GLN A 1 130 ? 3.549 -17.562 10.75 1 91.69 130 GLN A C 1
ATOM 1021 O O . GLN A 1 130 ? 2.744 -17.938 11.602 1 91.69 130 GLN A O 1
ATOM 1026 N N . SER A 1 131 ? 3.473 -17.875 9.539 1 90.56 131 SER A N 1
ATOM 1027 C CA . SER A 1 131 ? 2.346 -18.672 9.047 1 90.56 131 SER A CA 1
ATOM 1028 C C . SER A 1 131 ? 2.818 -19.828 8.18 1 90.56 131 SER A C 1
ATOM 1030 O O . SER A 1 131 ? 3.969 -19.844 7.742 1 90.56 131 SER A O 1
ATOM 1032 N N . ASP A 1 132 ? 2.006 -20.797 8.094 1 90.31 132 ASP A N 1
ATOM 1033 C CA . ASP A 1 132 ? 2.305 -21.938 7.227 1 90.31 132 ASP A CA 1
ATOM 1034 C C . ASP A 1 132 ? 1.921 -21.641 5.777 1 90.31 132 ASP A C 1
ATOM 1036 O O . ASP A 1 132 ? 0.92 -22.156 5.277 1 90.31 132 ASP A O 1
ATOM 1040 N N . CYS A 1 133 ? 2.732 -20.781 5.141 1 94.12 133 CYS A N 1
ATOM 1041 C CA . CYS A 1 133 ? 2.453 -20.406 3.758 1 94.12 133 CYS A CA 1
ATOM 1042 C C . CYS A 1 133 ? 3.742 -20.281 2.957 1 94.12 133 CYS A C 1
ATOM 1044 O O . CYS A 1 133 ? 4.832 -20.203 3.533 1 94.12 133 CYS A O 1
ATOM 1046 N N . ILE A 1 134 ? 3.633 -20.312 1.69 1 95 134 ILE A N 1
ATOM 1047 C CA . ILE A 1 134 ? 4.742 -20.188 0.751 1 95 134 ILE A CA 1
ATOM 1048 C C . ILE A 1 134 ? 4.598 -18.891 -0.049 1 95 134 ILE A C 1
ATOM 1050 O O . ILE A 1 134 ? 3.527 -18.609 -0.59 1 95 134 ILE A O 1
ATOM 1054 N N . VAL A 1 135 ? 5.668 -18.109 -0.074 1 96.81 135 VAL A N 1
ATOM 1055 C CA . VAL A 1 135 ? 5.691 -16.906 -0.893 1 96.81 135 VAL A CA 1
ATOM 1056 C C . VAL A 1 135 ? 6.086 -17.25 -2.324 1 96.81 135 VAL A C 1
ATOM 1058 O O . VAL A 1 135 ? 7.051 -17.984 -2.547 1 96.81 135 VAL A O 1
ATOM 1061 N N . ILE A 1 136 ? 5.32 -16.812 -3.295 1 96.56 136 ILE A N 1
ATOM 1062 C CA . ILE A 1 136 ? 5.723 -16.906 -4.695 1 96.56 136 ILE A CA 1
ATOM 1063 C C . ILE A 1 136 ? 6.062 -15.523 -5.234 1 96.56 136 ILE A C 1
ATOM 1065 O O . ILE A 1 136 ? 5.258 -14.594 -5.113 1 96.56 136 ILE A O 1
ATOM 1069 N N . THR A 1 137 ? 7.242 -15.359 -5.762 1 96.94 137 THR A N 1
ATOM 1070 C CA . THR A 1 137 ? 7.691 -14.078 -6.289 1 96.94 137 THR A CA 1
ATOM 1071 C C . THR A 1 137 ? 8.477 -14.273 -7.586 1 96.94 137 THR A C 1
ATOM 1073 O O . THR A 1 137 ? 8.984 -15.367 -7.852 1 96.94 137 THR A O 1
ATOM 1076 N N . ALA A 1 138 ? 8.453 -13.266 -8.445 1 95.31 138 ALA A N 1
ATOM 1077 C CA . ALA A 1 138 ? 9.336 -13.242 -9.602 1 95.31 138 ALA A CA 1
ATOM 1078 C C . ALA A 1 138 ? 10.516 -12.305 -9.375 1 95.31 138 ALA A C 1
ATOM 1080 O O . ALA A 1 138 ? 11.367 -12.141 -10.258 1 95.31 138 ALA A O 1
ATOM 1081 N N . ASP A 1 139 ? 10.523 -11.656 -8.195 1 94.81 139 ASP A N 1
ATOM 1082 C CA . ASP A 1 139 ? 11.586 -10.719 -7.852 1 94.81 139 ASP A CA 1
ATOM 1083 C C . ASP A 1 139 ? 12.797 -11.453 -7.27 1 94.81 139 ASP A C 1
ATOM 1085 O O . ASP A 1 139 ? 12.703 -12.07 -6.207 1 94.81 139 ASP A O 1
ATOM 1089 N N . LEU A 1 140 ? 13.938 -11.32 -7.883 1 95 140 LEU A N 1
ATOM 1090 C CA . LEU A 1 140 ? 15.133 -12.062 -7.508 1 95 140 LEU A CA 1
ATOM 1091 C C . LEU A 1 140 ? 15.672 -11.578 -6.172 1 95 140 LEU A C 1
ATOM 1093 O O . LEU A 1 140 ? 16.016 -12.383 -5.305 1 95 140 LEU A O 1
ATOM 1097 N N . PRO A 1 141 ? 15.719 -10.297 -5.91 1 95.44 141 PRO A N 1
ATOM 1098 C CA . PRO A 1 141 ? 16.203 -9.828 -4.605 1 95.44 141 PRO A CA 1
ATOM 1099 C C . PRO A 1 141 ? 15.352 -10.352 -3.445 1 95.44 141 PRO A C 1
ATOM 1101 O O . PRO A 1 141 ? 15.898 -10.82 -2.443 1 95.44 141 PRO A O 1
ATOM 1104 N N . LEU A 1 142 ? 14.086 -10.312 -3.566 1 96.56 142 LEU A N 1
ATOM 1105 C CA . LEU A 1 142 ? 13.211 -10.836 -2.523 1 96.56 142 LEU A CA 1
ATOM 1106 C C . LEU A 1 142 ? 13.43 -12.336 -2.34 1 96.56 142 LEU A C 1
ATOM 1108 O O . LEU A 1 142 ? 13.539 -12.82 -1.21 1 96.56 142 LEU A O 1
ATOM 1112 N N . TYR A 1 143 ? 13.516 -13.016 -3.443 1 96 143 TYR A N 1
ATOM 1113 C CA . TYR A 1 143 ? 13.719 -14.461 -3.406 1 96 143 TYR A CA 1
ATOM 1114 C C . TYR A 1 143 ? 14.984 -14.812 -2.637 1 96 143 TYR A C 1
ATOM 1116 O O . TYR A 1 143 ? 14.945 -15.609 -1.697 1 96 143 TYR A O 1
ATOM 1124 N N . HIS A 1 144 ? 16.078 -14.188 -2.91 1 95.75 144 HIS A N 1
ATOM 1125 C CA . HIS A 1 144 ? 17.359 -14.516 -2.295 1 95.75 144 HIS A CA 1
ATOM 1126 C C . HIS A 1 144 ? 17.391 -14.125 -0.822 1 95.75 144 HIS A C 1
ATOM 1128 O O . HIS A 1 144 ? 17.891 -14.867 0.017 1 95.75 144 HIS A O 1
ATOM 1134 N N . TYR A 1 145 ? 16.859 -13.016 -0.586 1 94.5 145 TYR A N 1
ATOM 1135 C CA . TYR A 1 145 ? 16.859 -12.555 0.799 1 94.5 145 TYR A CA 1
ATOM 1136 C C . TYR A 1 145 ? 16.016 -13.477 1.679 1 94.5 145 TYR A C 1
ATOM 1138 O O . TYR A 1 145 ? 16.438 -13.852 2.777 1 94.5 145 TYR A O 1
ATOM 1146 N N . ALA A 1 146 ? 14.844 -13.812 1.198 1 94.31 146 ALA A N 1
ATOM 1147 C CA . ALA A 1 146 ? 13.938 -14.672 1.949 1 94.31 146 ALA A CA 1
ATOM 1148 C C . ALA A 1 146 ? 14.547 -16.047 2.174 1 94.31 146 ALA A C 1
ATOM 1150 O O . ALA A 1 146 ? 14.375 -16.641 3.242 1 94.31 146 ALA A O 1
ATOM 1151 N N . LEU A 1 147 ? 15.242 -16.547 1.165 1 93.5 147 LEU A N 1
ATOM 1152 C CA . LEU A 1 147 ? 15.938 -17.828 1.309 1 93.5 147 LEU A CA 1
ATOM 1153 C C . LEU A 1 147 ? 16.922 -17.781 2.469 1 93.5 147 LEU A C 1
ATOM 1155 O O . LEU A 1 147 ? 17.031 -18.734 3.244 1 93.5 147 LEU A O 1
ATOM 1159 N N . ASN A 1 148 ? 17.578 -16.734 2.588 1 93.25 148 ASN A N 1
ATOM 1160 C CA . ASN A 1 148 ? 18.594 -16.578 3.631 1 93.25 148 ASN A CA 1
ATOM 1161 C C . ASN A 1 148 ? 17.953 -16.5 5.016 1 93.25 148 ASN A C 1
ATOM 1163 O O . ASN A 1 148 ? 18.609 -16.797 6.02 1 93.25 148 ASN A O 1
ATOM 1167 N N . LEU A 1 149 ? 16.688 -16.109 5.078 1 91.81 149 LEU A N 1
ATOM 1168 C CA . LEU A 1 149 ? 15.953 -16.031 6.336 1 91.81 149 LEU A CA 1
ATOM 1169 C C . LEU A 1 149 ? 15.219 -17.328 6.621 1 91.81 149 LEU A C 1
ATOM 1171 O O . LEU A 1 149 ? 14.453 -17.422 7.586 1 91.81 149 LEU A O 1
ATOM 1175 N N . HIS A 1 150 ? 15.352 -18.328 5.734 1 91.62 150 HIS A N 1
ATOM 1176 C CA . HIS A 1 150 ? 14.727 -19.641 5.844 1 91.62 150 HIS A CA 1
ATOM 1177 C C . HIS A 1 150 ? 13.211 -19.531 5.758 1 91.62 150 HIS A C 1
ATOM 1179 O O . HIS A 1 150 ? 12.492 -20.219 6.492 1 91.62 150 HIS A O 1
ATOM 1185 N N . VAL A 1 151 ? 12.727 -18.562 5.055 1 92.75 151 VAL A N 1
ATOM 1186 C CA . VAL A 1 151 ? 11.32 -18.438 4.695 1 92.75 151 VAL A CA 1
ATOM 1187 C C . VAL A 1 151 ? 11.008 -19.328 3.494 1 92.75 151 VAL A C 1
ATOM 1189 O O . VAL A 1 151 ? 11.812 -19.422 2.562 1 92.75 151 VAL A O 1
ATOM 1192 N N . GLN A 1 152 ? 9.945 -20.047 3.549 1 92.25 152 GLN A N 1
ATOM 1193 C CA . GLN A 1 152 ? 9.523 -20.844 2.395 1 92.25 152 GLN A CA 1
ATOM 1194 C C . GLN A 1 152 ? 9.133 -19.938 1.227 1 92.25 152 GLN A C 1
ATOM 1196 O O . GLN A 1 152 ? 8.172 -19.172 1.32 1 92.25 152 GLN A O 1
ATOM 1201 N N . ILE A 1 153 ? 9.859 -20.016 0.19 1 93.94 153 ILE A N 1
ATOM 1202 C CA . ILE A 1 153 ? 9.664 -19.125 -0.945 1 93.94 153 ILE A CA 1
ATOM 1203 C C . ILE A 1 153 ? 9.984 -19.859 -2.244 1 93.94 153 ILE A C 1
ATOM 1205 O O . ILE A 1 153 ? 10.828 -20.75 -2.264 1 93.94 153 ILE A O 1
ATOM 1209 N N . VAL A 1 154 ? 9.25 -19.5 -3.268 1 92.56 154 VAL A N 1
ATOM 1210 C CA . VAL A 1 154 ? 9.469 -20.031 -4.613 1 92.56 154 VAL A CA 1
ATOM 1211 C C . VAL A 1 154 ? 9.664 -18.875 -5.594 1 92.56 154 VAL A C 1
ATOM 1213 O O . VAL A 1 154 ? 8.961 -17.859 -5.52 1 92.56 154 VAL A O 1
ATOM 1216 N N . ASN A 1 155 ? 10.664 -19 -6.406 1 93.31 155 ASN A N 1
ATOM 1217 C CA . ASN A 1 155 ? 10.828 -18.078 -7.527 1 93.31 155 ASN A CA 1
ATOM 1218 C C . ASN A 1 155 ? 10.047 -18.547 -8.758 1 93.31 155 ASN A C 1
ATOM 1220 O O . ASN A 1 155 ? 10.383 -19.562 -9.359 1 93.31 155 ASN A O 1
ATOM 1224 N N . PHE A 1 156 ? 9.117 -17.734 -9.188 1 91.44 156 PHE A N 1
ATOM 1225 C CA . PHE A 1 156 ? 8.227 -18.109 -10.273 1 91.44 156 PHE A CA 1
ATOM 1226 C C . PHE A 1 156 ? 9 -18.281 -11.578 1 91.44 156 PHE A C 1
ATOM 1228 O O . PHE A 1 156 ? 8.664 -19.141 -12.398 1 91.44 156 PHE A O 1
ATOM 1235 N N . ASN A 1 157 ? 10.07 -17.547 -11.766 1 86.31 157 ASN A N 1
ATOM 1236 C CA . ASN A 1 157 ? 10.883 -17.672 -12.969 1 86.31 157 ASN A CA 1
ATOM 1237 C C . ASN A 1 157 ? 11.555 -19.047 -13.047 1 86.31 157 ASN A C 1
ATOM 1239 O O . ASN A 1 157 ? 11.789 -19.562 -14.141 1 86.31 157 ASN A O 1
ATOM 1243 N N . HIS A 1 158 ? 11.844 -19.578 -11.945 1 81.19 158 HIS A N 1
ATOM 1244 C CA . HIS A 1 158 ? 12.422 -20.922 -11.898 1 81.19 158 HIS A CA 1
ATOM 1245 C C . HIS A 1 158 ? 11.375 -21.984 -12.219 1 81.19 158 HIS A C 1
ATOM 1247 O O . HIS A 1 158 ? 11.703 -23.016 -12.805 1 81.19 158 HIS A O 1
ATOM 1253 N N . MET A 1 159 ? 10.195 -21.719 -11.812 1 72.5 159 MET A N 1
ATOM 1254 C CA . MET A 1 159 ? 9.086 -22.641 -12.07 1 72.5 159 MET A CA 1
ATOM 1255 C C . MET A 1 159 ? 8.75 -22.672 -13.562 1 72.5 159 MET A C 1
ATOM 1257 O O . MET A 1 159 ? 8.508 -23.75 -14.125 1 72.5 159 MET A O 1
ATOM 1261 N N . ARG A 1 160 ? 8.828 -21.547 -14.156 1 68.56 160 ARG A N 1
ATOM 1262 C CA . ARG A 1 160 ? 8.492 -21.406 -15.57 1 68.56 160 ARG A CA 1
ATOM 1263 C C . ARG A 1 160 ? 9.484 -22.188 -16.438 1 68.56 160 ARG A C 1
ATOM 1265 O O . ARG A 1 160 ? 9.109 -22.703 -17.5 1 68.56 160 ARG A O 1
ATOM 1272 N N . ASN A 1 161 ? 10.641 -22.125 -16.031 1 66 161 ASN A N 1
ATOM 1273 C CA . ASN A 1 161 ? 11.664 -22.812 -16.812 1 66 161 ASN A CA 1
ATOM 1274 C C . ASN A 1 161 ? 11.625 -24.312 -16.609 1 66 161 ASN A C 1
ATOM 1276 O O . ASN A 1 161 ? 12.086 -25.078 -17.469 1 66 161 ASN A O 1
ATOM 1280 N N . GLN A 1 162 ? 11.289 -24.609 -15.5 1 55.84 162 GLN A N 1
ATOM 1281 C CA . GLN A 1 162 ? 11.211 -26.047 -15.273 1 55.84 162 GLN A CA 1
ATOM 1282 C C . GLN A 1 162 ? 9.953 -26.641 -15.906 1 55.84 162 GLN A C 1
ATOM 1284 O O . GLN A 1 162 ? 9.969 -27.781 -16.375 1 55.84 162 GLN A O 1
ATOM 1289 N N . TRP A 1 163 ? 8.969 -25.938 -15.656 1 44.84 163 TRP A N 1
ATOM 1290 C CA . TRP A 1 163 ? 7.715 -26.547 -16.078 1 44.84 163 TRP A CA 1
ATOM 1291 C C . TRP A 1 163 ? 7.531 -26.406 -17.594 1 44.84 163 TRP A C 1
ATOM 1293 O O . TRP A 1 163 ? 6.766 -27.172 -18.203 1 44.84 163 TRP A O 1
ATOM 1303 N N . ILE A 1 164 ? 8.188 -25.484 -18.25 1 37.44 164 ILE A N 1
ATOM 1304 C CA . ILE A 1 164 ? 7.961 -25.422 -19.688 1 37.44 164 ILE A CA 1
ATOM 1305 C C . ILE A 1 164 ? 9.078 -26.172 -20.422 1 37.44 164 ILE A C 1
ATOM 1307 O O . ILE A 1 164 ? 10.258 -25.938 -20.156 1 37.44 164 ILE A O 1
ATOM 1311 N N . MET B 1 1 ? -0.552 36.5 11.516 1 27.5 1 MET B N 1
ATOM 1312 C CA . MET B 1 1 ? -0.559 35.625 12.672 1 27.5 1 MET B CA 1
ATOM 1313 C C . MET B 1 1 ? -1.693 34.594 12.578 1 27.5 1 MET B C 1
ATOM 1315 O O . MET B 1 1 ? -2.857 34.969 12.438 1 27.5 1 MET B O 1
ATOM 1319 N N . TYR B 1 2 ? -1.503 33.438 11.93 1 38.81 2 TYR B N 1
ATOM 1320 C CA . TYR B 1 2 ? -2.467 32.375 11.719 1 38.81 2 TYR B CA 1
ATOM 1321 C C . TYR B 1 2 ? -3.314 32.125 12.961 1 38.81 2 TYR B C 1
ATOM 1323 O O . TYR B 1 2 ? -2.789 32.094 14.078 1 38.81 2 TYR B O 1
ATOM 1331 N N . ASP B 1 3 ? -4.367 32.625 13.055 1 37.53 3 ASP B N 1
ATOM 1332 C CA . ASP B 1 3 ? -5.09 32.219 14.258 1 37.53 3 ASP B CA 1
ATOM 1333 C C . ASP B 1 3 ? -4.918 30.719 14.508 1 37.53 3 ASP B C 1
ATOM 1335 O O . ASP B 1 3 ? -5.344 29.891 13.695 1 37.53 3 ASP B O 1
ATOM 1339 N N . ASP B 1 4 ? -3.736 30.172 14.859 1 45.09 4 ASP B N 1
ATOM 1340 C CA . ASP B 1 4 ? -3.113 28.938 15.344 1 45.09 4 ASP B CA 1
ATOM 1341 C C . ASP B 1 4 ? -4.16 27.953 15.844 1 45.09 4 ASP B C 1
ATOM 1343 O O . ASP B 1 4 ? -3.826 26.953 16.5 1 45.09 4 ASP B O 1
ATOM 1347 N N . ASN B 1 5 ? -5.426 28.375 16.094 1 50.28 5 ASN B N 1
ATOM 1348 C CA . ASN B 1 5 ? -6.203 27.625 17.094 1 50.28 5 ASN B CA 1
ATOM 1349 C C . ASN B 1 5 ? -6.922 26.438 16.469 1 50.28 5 ASN B C 1
ATOM 1351 O O . ASN B 1 5 ? -8 26.594 15.883 1 50.28 5 ASN B O 1
ATOM 1355 N N . LEU B 1 6 ? -6.172 25.453 15.93 1 58.25 6 LEU B N 1
ATOM 1356 C CA . LEU B 1 6 ? -7.012 24.266 15.898 1 58.25 6 LEU B CA 1
ATOM 1357 C C . LEU B 1 6 ? -8.031 24.281 17.031 1 58.25 6 LEU B C 1
ATOM 1359 O O . LEU B 1 6 ? -7.668 24.453 18.203 1 58.25 6 LEU B O 1
ATOM 1363 N N . PRO B 1 7 ? -9.18 24.469 16.578 1 63.03 7 PRO B N 1
ATOM 1364 C CA . PRO B 1 7 ? -10.141 24.422 17.688 1 63.03 7 PRO B CA 1
ATOM 1365 C C . PRO B 1 7 ? -9.805 23.344 18.719 1 63.03 7 PRO B C 1
ATOM 1367 O O . PRO B 1 7 ? -9.305 22.281 18.359 1 63.03 7 PRO B O 1
ATOM 1370 N N . PRO B 1 8 ? -9.734 23.797 19.938 1 64.06 8 PRO B N 1
ATOM 1371 C CA . PRO B 1 8 ? -9.469 22.844 21.016 1 64.06 8 PRO B CA 1
ATOM 1372 C C . PRO B 1 8 ? -10.109 21.484 20.781 1 64.06 8 PRO B C 1
ATOM 1374 O O . PRO B 1 8 ? -9.555 20.453 21.188 1 64.06 8 PRO B O 1
ATOM 1377 N N . ALA B 1 9 ? -11.172 21.5 20.047 1 65.5 9 ALA B N 1
ATOM 1378 C CA . ALA B 1 9 ? -11.898 20.25 19.812 1 65.5 9 ALA B CA 1
ATOM 1379 C C . ALA B 1 9 ? -11.086 19.312 18.938 1 65.5 9 ALA B C 1
ATOM 1381 O O . ALA B 1 9 ? -11.227 18.094 19.031 1 65.5 9 ALA B O 1
ATOM 1382 N N . LEU B 1 10 ? -10.164 19.891 18.234 1 73.44 10 LEU B N 1
ATOM 1383 C CA . LEU B 1 10 ? -9.375 19.047 17.344 1 73.44 10 LEU B CA 1
ATOM 1384 C C . LEU B 1 10 ? -8.195 18.422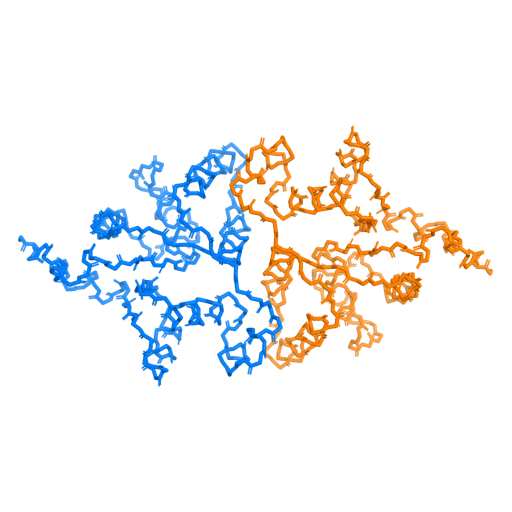 18.078 1 73.44 10 LEU B C 1
ATOM 1386 O O . LEU B 1 10 ? -7.668 17.391 17.656 1 73.44 10 LEU B O 1
ATOM 1390 N N . GLN B 1 11 ? -7.844 18.984 19.203 1 77.38 11 GLN B N 1
ATOM 1391 C CA . GLN B 1 11 ? -6.664 18.547 19.922 1 77.38 11 GLN B CA 1
ATOM 1392 C C . GLN B 1 11 ? -6.906 17.172 20.578 1 77.38 11 GLN B C 1
ATOM 1394 O O . GLN B 1 11 ? -5.953 16.469 20.906 1 77.38 11 GLN B O 1
ATOM 1399 N N . SER B 1 12 ? -8.102 16.875 20.75 1 84.12 12 SER B N 1
ATOM 1400 C CA . SER B 1 12 ? -8.414 15.602 21.375 1 84.12 12 SER B CA 1
ATOM 1401 C C . SER B 1 12 ? -8.656 14.516 20.328 1 84.12 12 SER B C 1
ATOM 1403 O O . SER B 1 12 ? -8.828 13.344 20.688 1 84.12 12 SER B O 1
ATOM 1405 N N . LYS B 1 13 ? -8.547 14.961 19.078 1 89.75 13 LYS B N 1
ATOM 1406 C CA . LYS B 1 13 ? -8.82 14.008 18.016 1 89.75 13 LYS B CA 1
ATOM 1407 C C . LYS B 1 13 ? -7.531 13.5 17.375 1 89.75 13 LYS B C 1
ATOM 1409 O O . LYS B 1 13 ? -6.461 14.078 17.594 1 89.75 13 LYS B O 1
ATOM 1414 N N . GLY B 1 14 ? -7.641 12.383 16.703 1 95.12 14 GLY B N 1
ATOM 1415 C CA . GLY B 1 14 ? -6.523 11.891 15.914 1 95.12 14 GLY B CA 1
ATOM 1416 C C . GLY B 1 14 ? -6.477 12.477 14.516 1 95.12 14 GLY B C 1
ATOM 1417 O O . GLY B 1 14 ? -7.465 13.039 14.039 1 95.12 14 GLY B O 1
ATOM 1418 N N . VAL B 1 15 ? -5.332 12.414 13.906 1 96.81 15 VAL B N 1
ATOM 1419 C CA . VAL B 1 15 ? -5.164 12.906 12.539 1 96.81 15 VAL B CA 1
ATOM 1420 C C . VAL B 1 15 ? -4.723 11.758 11.625 1 96.81 15 VAL B C 1
ATOM 1422 O O . VAL B 1 15 ? -3.93 10.906 12.031 1 96.81 15 VAL B O 1
ATOM 1425 N N . LEU B 1 16 ? -5.32 11.734 10.438 1 97.38 16 LEU B N 1
ATOM 1426 C CA . LEU B 1 16 ? -4.977 10.805 9.367 1 97.38 16 LEU B CA 1
ATOM 1427 C C . LEU B 1 16 ? -4.52 11.555 8.117 1 97.38 16 LEU B C 1
ATOM 1429 O O . LEU B 1 16 ? -5.285 12.312 7.531 1 97.38 16 LEU B O 1
ATOM 1433 N N . LEU B 1 17 ? -3.291 11.344 7.738 1 97.88 17 LEU B N 1
ATOM 1434 C CA . LEU B 1 17 ? -2.771 11.938 6.512 1 97.88 17 LEU B CA 1
ATOM 1435 C C . LEU B 1 17 ? -2.883 10.961 5.344 1 97.88 17 LEU B C 1
ATOM 1437 O O . LEU B 1 17 ? -2.625 9.766 5.504 1 97.88 17 LEU B O 1
ATOM 1441 N N . ASP B 1 18 ? -3.307 11.406 4.207 1 96.5 18 ASP B N 1
ATOM 1442 C CA . ASP B 1 18 ? -3.184 10.539 3.039 1 96.5 18 ASP B CA 1
ATOM 1443 C C . ASP B 1 18 ? -1.724 10.391 2.619 1 96.5 18 ASP B C 1
ATOM 1445 O O . ASP B 1 18 ? -0.837 11.023 3.197 1 96.5 18 ASP B O 1
ATOM 1449 N N . ALA B 1 19 ? -1.436 9.586 1.66 1 96.44 19 ALA B N 1
ATOM 1450 C CA . ALA B 1 19 ? -0.068 9.195 1.324 1 96.44 19 ALA B CA 1
ATOM 1451 C C . ALA B 1 19 ? 0.717 10.383 0.772 1 96.44 19 ALA B C 1
ATOM 1453 O O . ALA B 1 19 ? 1.878 10.586 1.132 1 96.44 19 ALA B O 1
ATOM 1454 N N . ASN B 1 20 ? 0.057 11.242 -0.034 1 95.38 20 ASN B N 1
ATOM 1455 C CA . ASN B 1 20 ? 0.743 12.367 -0.659 1 95.38 20 ASN B CA 1
ATOM 1456 C C . ASN B 1 20 ? 1.219 13.383 0.379 1 95.38 20 ASN B C 1
ATOM 1458 O O . ASN B 1 20 ? 2.307 13.945 0.248 1 95.38 20 ASN B O 1
ATOM 1462 N N . LEU B 1 21 ? 0.416 13.617 1.378 1 97.31 21 LEU B N 1
ATOM 1463 C CA . LEU B 1 21 ? 0.803 14.562 2.42 1 97.31 21 LEU B CA 1
ATOM 1464 C C . LEU B 1 21 ? 1.857 13.961 3.34 1 97.31 21 LEU B C 1
ATOM 1466 O O . LEU B 1 21 ? 2.746 14.664 3.824 1 97.31 21 LEU B O 1
ATOM 1470 N N . LEU B 1 22 ? 1.718 12.695 3.596 1 98 22 LEU B N 1
ATOM 1471 C CA . LEU B 1 22 ? 2.742 12.031 4.398 1 98 22 LEU B CA 1
ATOM 1472 C C . LEU B 1 22 ? 4.098 12.094 3.703 1 98 22 LEU B C 1
ATOM 1474 O O . LEU B 1 22 ? 5.113 12.391 4.34 1 98 22 LEU B O 1
ATOM 1478 N N . ILE B 1 23 ? 4.137 11.852 2.4 1 97.62 23 ILE B N 1
ATOM 1479 C CA . ILE B 1 23 ? 5.383 11.93 1.65 1 97.62 23 ILE B CA 1
ATOM 1480 C C . ILE B 1 23 ? 5.938 13.352 1.714 1 97.62 23 ILE B C 1
ATOM 1482 O O . ILE B 1 23 ? 7.152 13.547 1.819 1 97.62 23 ILE B O 1
ATOM 1486 N N . ALA B 1 24 ? 5.027 14.32 1.577 1 96.94 24 ALA B N 1
ATOM 1487 C CA . ALA B 1 24 ? 5.461 15.711 1.665 1 96.94 24 ALA B CA 1
ATOM 1488 C C . ALA B 1 24 ? 6.113 16 3.014 1 96.94 24 ALA B C 1
ATOM 1490 O O . ALA B 1 24 ? 7.145 16.672 3.082 1 96.94 24 ALA B O 1
ATOM 1491 N N . LEU B 1 25 ? 5.523 15.484 4.066 1 97.06 25 LEU B N 1
ATOM 1492 C CA . LEU B 1 25 ? 6.074 15.656 5.406 1 97.06 25 LEU B CA 1
ATOM 1493 C C . LEU B 1 25 ? 7.461 15.031 5.504 1 97.06 25 LEU B C 1
ATOM 1495 O O . LEU B 1 25 ? 8.398 15.656 6.02 1 97.06 25 LEU B O 1
ATOM 1499 N N . LEU B 1 26 ? 7.633 13.828 4.977 1 97.12 26 LEU B N 1
ATOM 1500 C CA . LEU B 1 26 ? 8.898 13.109 5.047 1 97.12 26 LEU B CA 1
ATOM 1501 C C . LEU B 1 26 ? 9.977 13.812 4.227 1 97.12 26 LEU B C 1
ATOM 1503 O O . LEU B 1 26 ? 11.094 14.023 4.707 1 97.12 26 LEU B O 1
ATOM 1507 N N . VAL B 1 27 ? 9.625 14.195 3.02 1 96.56 27 VAL B N 1
ATOM 1508 C CA . VAL B 1 27 ? 10.562 14.852 2.111 1 96.56 27 VAL B CA 1
ATOM 1509 C C . VAL B 1 27 ? 10.93 16.234 2.654 1 96.56 27 VAL B C 1
ATOM 1511 O O . VAL B 1 27 ? 12.086 16.656 2.576 1 96.56 27 VAL B O 1
ATOM 1514 N N . GLY B 1 28 ? 9.906 16.938 3.201 1 96.38 28 GLY B N 1
ATOM 1515 C CA . GLY B 1 28 ? 10.148 18.234 3.805 1 96.38 28 GLY B CA 1
ATOM 1516 C C . GLY B 1 28 ? 11.148 18.188 4.945 1 96.38 28 GLY B C 1
ATOM 1517 O O . GLY B 1 28 ? 11.875 19.156 5.18 1 96.38 28 GLY B O 1
ATOM 1518 N N . SER B 1 29 ? 11.219 17.094 5.598 1 94.81 29 SER B N 1
ATOM 1519 C CA . SER B 1 29 ? 12.109 16.953 6.742 1 94.81 29 SER B CA 1
ATOM 1520 C C . SER B 1 29 ? 13.57 16.906 6.305 1 94.81 29 SER B C 1
ATOM 1522 O O . SER B 1 29 ? 14.477 17.031 7.129 1 94.81 29 SER B O 1
ATOM 1524 N N . PHE B 1 30 ? 13.867 16.719 4.992 1 94.38 30 PHE B N 1
ATOM 1525 C CA . PHE B 1 30 ? 15.227 16.766 4.469 1 94.38 30 PHE B CA 1
ATOM 1526 C C . PHE B 1 30 ? 15.766 18.188 4.457 1 94.38 30 PHE B C 1
ATOM 1528 O O . PHE B 1 30 ? 16.984 18.391 4.406 1 94.38 30 PHE B O 1
ATOM 1535 N N . GLY B 1 31 ? 14.883 19.141 4.398 1 94.44 31 GLY B N 1
ATOM 1536 C CA . GLY B 1 31 ? 15.328 20.516 4.422 1 94.44 31 GLY B CA 1
ATOM 1537 C C . GLY B 1 31 ? 14.633 21.391 3.387 1 94.44 31 GLY B C 1
ATOM 1538 O O . GLY B 1 31 ? 13.773 20.906 2.646 1 94.44 31 GLY B O 1
ATOM 1539 N N . GLU B 1 32 ? 15.07 22.625 3.381 1 96.25 32 GLU B N 1
ATOM 1540 C CA . GLU B 1 32 ? 14.484 23.625 2.49 1 96.25 32 GLU B CA 1
ATOM 1541 C C . GLU B 1 32 ? 14.719 23.266 1.026 1 96.25 32 GLU B C 1
ATOM 1543 O O . GLU B 1 32 ? 15.812 22.844 0.654 1 96.25 32 GLU B O 1
ATOM 1548 N N . GLY B 1 33 ? 13.672 23.391 0.242 1 96.56 33 GLY B N 1
ATOM 1549 C CA . GLY B 1 33 ? 13.805 23.203 -1.192 1 96.56 33 GLY B CA 1
ATOM 1550 C C . GLY B 1 33 ? 13.586 21.766 -1.62 1 96.56 33 GLY B C 1
ATOM 1551 O O . GLY B 1 33 ? 13.367 21.484 -2.801 1 96.56 33 GLY B O 1
ATOM 1552 N N . GLU B 1 34 ? 13.523 20.766 -0.705 1 95.56 34 GLU B N 1
ATOM 1553 C CA . GLU B 1 34 ? 13.438 19.359 -1.039 1 95.56 34 GLU B CA 1
ATOM 1554 C C . GLU B 1 34 ? 12.07 19 -1.605 1 95.56 34 GLU B C 1
ATOM 1556 O O . GLU B 1 34 ? 11.969 18.234 -2.572 1 95.56 34 GLU B O 1
ATOM 1561 N N . VAL B 1 35 ? 11 19.531 -1.018 1 96.31 35 VAL B N 1
ATOM 1562 C CA . VAL B 1 35 ? 9.648 19.203 -1.45 1 96.31 35 VAL B CA 1
ATOM 1563 C C . VAL B 1 35 ? 9.406 19.734 -2.857 1 96.31 35 VAL B C 1
ATOM 1565 O O . VAL B 1 35 ? 8.719 19.109 -3.664 1 96.31 35 VAL B O 1
ATOM 1568 N N . GLU B 1 36 ? 9.961 20.875 -3.234 1 97 36 GLU B N 1
ATOM 1569 C CA . GLU B 1 36 ? 9.805 21.5 -4.547 1 97 36 GLU B CA 1
ATOM 1570 C C . GLU B 1 36 ? 10.586 20.734 -5.613 1 97 36 GLU B C 1
ATOM 1572 O O . GLU B 1 36 ? 10.203 20.734 -6.789 1 97 36 GLU B O 1
ATOM 1577 N N . ARG B 1 37 ? 11.594 20.078 -5.203 1 95.06 37 ARG B N 1
ATOM 1578 C CA . ARG B 1 37 ? 12.492 19.406 -6.141 1 95.06 37 ARG B CA 1
ATOM 1579 C C . ARG B 1 37 ? 12.008 18 -6.449 1 95.06 37 ARG B C 1
ATOM 1581 O O . ARG B 1 37 ? 12.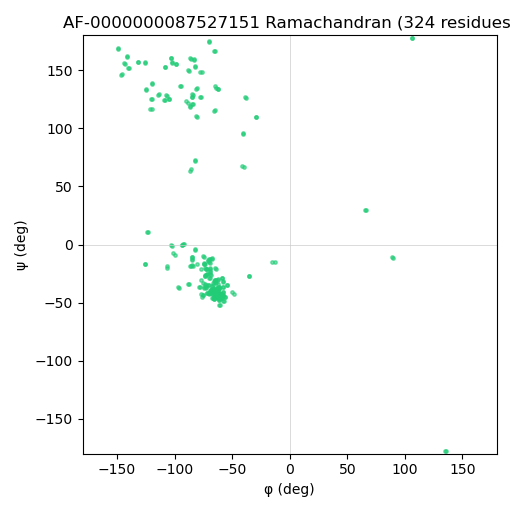219 17.484 -7.551 1 95.06 37 ARG B O 1
ATOM 1588 N N . PHE B 1 38 ? 11.422 17.391 -5.449 1 94.94 38 PHE B N 1
ATOM 1589 C CA . PHE B 1 38 ? 10.969 16.016 -5.641 1 94.94 38 PHE B CA 1
ATOM 1590 C C . PHE B 1 38 ? 9.672 15.984 -6.445 1 94.94 38 PHE B C 1
ATOM 1592 O O . PHE B 1 38 ? 8.68 16.609 -6.066 1 94.94 38 PHE B O 1
ATOM 1599 N N . LYS B 1 39 ? 9.625 15.242 -7.484 1 93.69 39 LYS B N 1
ATOM 1600 C CA . LYS B 1 39 ? 8.555 15.211 -8.477 1 93.69 39 LYS B CA 1
ATOM 1601 C C . LYS B 1 39 ? 7.199 14.953 -7.824 1 93.69 39 LYS B C 1
ATOM 1603 O O . LYS B 1 39 ? 6.195 15.555 -8.219 1 93.69 39 LYS B O 1
ATOM 1608 N N . ARG B 1 40 ? 7.109 14.164 -6.793 1 92.69 40 ARG B N 1
ATOM 1609 C CA . ARG B 1 40 ? 5.855 13.711 -6.199 1 92.69 40 ARG B CA 1
ATOM 1610 C C . ARG B 1 40 ? 5.32 14.734 -5.203 1 92.69 40 ARG B C 1
ATOM 1612 O O . ARG B 1 40 ? 4.172 14.648 -4.77 1 92.69 40 ARG B O 1
ATOM 1619 N N . THR B 1 41 ? 6.125 15.664 -4.844 1 95.31 41 THR B N 1
ATOM 1620 C CA . THR B 1 41 ? 5.688 16.641 -3.846 1 95.31 41 THR B CA 1
ATOM 1621 C C . THR B 1 41 ? 5.797 18.062 -4.387 1 95.31 41 THR B C 1
ATOM 1623 O O . THR B 1 41 ? 5.641 19.031 -3.641 1 95.31 41 THR B O 1
ATOM 1626 N N . GLN B 1 42 ? 6.031 18.219 -5.625 1 95.25 42 GLN B N 1
ATOM 1627 C CA . GLN B 1 42 ? 6.332 19.516 -6.223 1 95.25 42 GLN B CA 1
ATOM 1628 C C . GLN B 1 42 ? 5.137 20.453 -6.117 1 95.25 42 GLN B C 1
ATOM 1630 O O . GLN B 1 42 ? 5.281 21.672 -6.27 1 95.25 42 GLN B O 1
ATOM 1635 N N . GLN B 1 43 ? 3.996 19.969 -5.938 1 93.56 43 GLN B N 1
ATOM 1636 C CA . GLN B 1 43 ? 2.809 20.812 -5.801 1 93.56 43 GLN B CA 1
ATOM 1637 C C . GLN B 1 43 ? 2.824 21.578 -4.48 1 93.56 43 GLN B C 1
ATOM 1639 O O . GLN B 1 43 ? 2.037 22.5 -4.289 1 93.56 43 GLN B O 1
ATOM 1644 N N . PHE B 1 44 ? 3.697 21.203 -3.607 1 95.31 44 PHE B N 1
ATOM 1645 C CA . PHE B 1 44 ? 3.811 21.859 -2.311 1 95.31 44 PHE B CA 1
ATOM 1646 C C . PHE B 1 44 ? 5.078 22.703 -2.242 1 95.31 44 PHE B C 1
ATOM 1648 O O . PHE B 1 44 ? 6.047 22.438 -2.951 1 95.31 44 PHE B O 1
ATOM 1655 N N . ALA B 1 45 ? 5.051 23.75 -1.421 1 95.31 45 ALA B N 1
ATOM 1656 C CA . ALA B 1 45 ? 6.227 24.531 -1.06 1 95.31 45 ALA B CA 1
ATOM 1657 C C . ALA B 1 45 ? 6.727 24.172 0.334 1 95.31 45 ALA B C 1
ATOM 1659 O O . ALA B 1 45 ? 5.969 23.641 1.152 1 95.31 45 ALA B O 1
ATOM 1660 N N . TH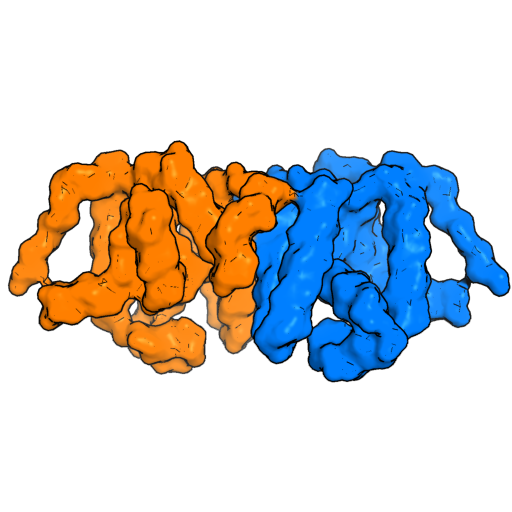R B 1 46 ? 8.008 24.438 0.554 1 95.75 46 THR B N 1
ATOM 1661 C CA . THR B 1 46 ? 8.594 24.203 1.871 1 95.75 46 THR B CA 1
ATOM 1662 C C . THR B 1 46 ? 7.719 24.812 2.963 1 95.75 46 THR B C 1
ATOM 1664 O O . THR B 1 46 ? 7.477 24.188 3.996 1 95.75 46 THR B O 1
ATOM 1667 N N . ARG B 1 47 ? 7.227 25.984 2.734 1 93.88 47 ARG B N 1
ATOM 1668 C CA . ARG B 1 47 ? 6.402 26.672 3.721 1 93.88 47 ARG B CA 1
ATOM 1669 C C . ARG B 1 47 ? 5.117 25.906 3.996 1 93.88 47 ARG B C 1
ATOM 1671 O O . ARG B 1 47 ? 4.629 25.891 5.129 1 93.88 47 ARG B O 1
ATOM 1678 N N . ASP B 1 48 ? 4.48 25.281 2.986 1 94.5 48 ASP B N 1
ATOM 1679 C CA . ASP B 1 48 ? 3.277 24.469 3.143 1 94.5 48 ASP B CA 1
ATOM 1680 C C . ASP B 1 48 ? 3.516 23.312 4.105 1 94.5 48 ASP B C 1
ATOM 1682 O O . ASP B 1 48 ? 2.686 23.031 4.977 1 94.5 48 ASP B O 1
ATOM 1686 N N . VAL B 1 49 ? 4.637 22.703 3.945 1 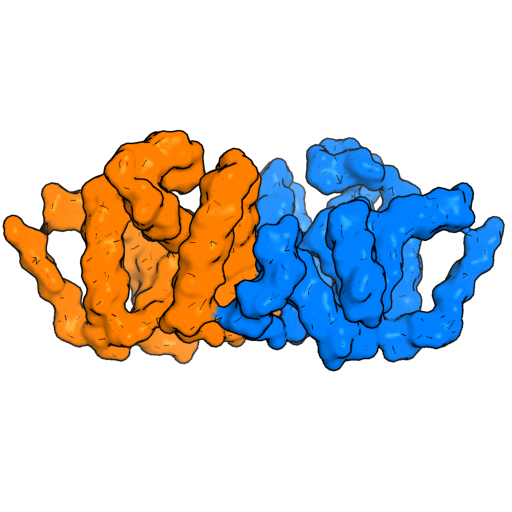95.44 49 VAL B N 1
ATOM 1687 C CA . VAL B 1 49 ? 4.941 21.5 4.727 1 95.44 49 VAL B CA 1
ATOM 1688 C C . VAL B 1 49 ? 5.234 21.891 6.172 1 95.44 49 VAL B C 1
ATOM 1690 O O . VAL B 1 49 ? 4.902 21.156 7.102 1 95.44 49 VAL B O 1
ATOM 1693 N N . VAL B 1 50 ? 5.883 22.984 6.359 1 94.12 50 VAL B N 1
ATOM 1694 C CA . VAL B 1 50 ? 6.113 23.5 7.707 1 94.12 50 VAL B CA 1
ATOM 1695 C C . VAL B 1 50 ? 4.777 23.734 8.406 1 94.12 50 VAL B C 1
ATOM 1697 O O . VAL B 1 50 ? 4.598 23.359 9.562 1 94.12 50 VAL B O 1
ATOM 1700 N N . GLU B 1 51 ? 3.869 24.312 7.719 1 92.31 51 GLU B N 1
ATOM 1701 C CA . GLU B 1 51 ? 2.541 24.562 8.273 1 92.31 51 GLU B CA 1
ATOM 1702 C C . GLU B 1 51 ? 1.814 23.25 8.562 1 92.31 51 GLU B C 1
ATOM 1704 O O . GLU B 1 51 ? 1.164 23.109 9.594 1 92.31 51 GLU B O 1
ATOM 1709 N N . LEU B 1 52 ? 1.879 22.359 7.637 1 94.56 52 LEU B N 1
ATOM 1710 C CA . LEU B 1 52 ? 1.276 21.047 7.84 1 94.56 52 LEU B CA 1
ATOM 1711 C C . LEU B 1 52 ? 1.837 20.375 9.086 1 94.56 52 LEU B C 1
ATOM 1713 O O . LEU B 1 52 ? 1.088 19.781 9.875 1 94.56 52 LEU B O 1
ATOM 1717 N N . THR B 1 53 ? 3.117 20.453 9.203 1 94.38 53 THR B N 1
ATOM 1718 C CA . THR B 1 53 ? 3.789 19.859 10.359 1 94.38 53 THR B CA 1
ATOM 1719 C C . THR B 1 53 ? 3.25 20.453 11.656 1 94.38 53 THR B C 1
ATOM 1721 O O . THR B 1 53 ? 2.969 19.719 12.609 1 94.38 53 THR B O 1
ATOM 1724 N N . LYS B 1 54 ? 3.09 21.703 11.688 1 91.12 54 LYS B N 1
ATOM 1725 C CA . LYS B 1 54 ? 2.557 22.375 12.867 1 91.12 54 LYS B CA 1
ATOM 1726 C C . LYS B 1 54 ? 1.141 21.906 13.18 1 91.12 54 LYS B C 1
ATOM 1728 O O . LYS B 1 54 ? 0.803 21.656 14.344 1 91.12 54 LYS B O 1
ATOM 1733 N N . VAL B 1 55 ? 0.355 21.766 12.18 1 90.25 55 VAL B N 1
ATOM 1734 C CA . VAL B 1 55 ? -1.032 21.344 12.336 1 90.25 55 VAL B CA 1
ATOM 1735 C C . VAL B 1 55 ? -1.078 19.906 12.867 1 90.25 55 VAL B C 1
ATOM 1737 O O . VAL B 1 55 ? -1.812 19.609 13.812 1 90.25 55 VAL B O 1
ATOM 1740 N N . VAL B 1 56 ? -0.313 19.047 12.297 1 93.56 56 VAL B N 1
ATOM 1741 C CA . VAL B 1 56 ? -0.3 17.625 12.656 1 93.56 56 VAL B CA 1
ATOM 1742 C C . VAL B 1 56 ? 0.153 17.469 14.109 1 93.56 56 VAL B C 1
ATOM 1744 O O . VAL B 1 56 ? -0.388 16.641 14.844 1 93.56 56 VAL B O 1
ATOM 1747 N N . GLU B 1 57 ? 1.071 18.266 14.523 1 91.5 57 GLU B N 1
ATOM 1748 C CA . GLU B 1 57 ? 1.64 18.172 15.867 1 91.5 57 GLU B CA 1
ATOM 1749 C C . GLU B 1 57 ? 0.627 18.594 16.922 1 91.5 57 GLU B C 1
ATOM 1751 O O . GLU B 1 57 ? 0.794 18.281 18.109 1 91.5 57 GLU B O 1
ATOM 1756 N N . ARG B 1 58 ? -0.353 19.203 16.531 1 89.25 58 ARG B N 1
ATOM 1757 C CA . ARG B 1 58 ? -1.354 19.688 17.469 1 89.25 58 ARG B CA 1
ATOM 1758 C C . ARG B 1 58 ? -2.369 18.609 17.797 1 89.25 58 ARG B C 1
ATOM 1760 O O . ARG B 1 58 ? -3.121 18.719 18.766 1 89.25 58 ARG B O 1
ATOM 1767 N N . PHE B 1 59 ? -2.418 17.656 17.016 1 92.31 59 PHE B N 1
ATOM 1768 C CA . PHE B 1 59 ? -3.334 16.562 17.281 1 92.31 59 PHE B CA 1
ATOM 1769 C C . PHE B 1 59 ? -2.781 15.641 18.359 1 92.31 59 PHE B C 1
ATOM 1771 O O . PHE B 1 59 ? -1.563 15.516 18.516 1 92.31 59 PHE B O 1
ATOM 1778 N N . GLY B 1 60 ? -3.674 15.07 19.109 1 86.44 60 GLY B N 1
ATOM 1779 C CA . GLY B 1 60 ? -3.279 14.172 20.188 1 86.44 60 GLY B CA 1
ATOM 1780 C C . GLY B 1 60 ? -2.541 12.945 19.688 1 86.44 60 GLY B C 1
ATOM 1781 O O . GLY B 1 60 ? -1.596 12.484 20.344 1 86.44 60 GLY B O 1
ATOM 1782 N N . TRP B 1 61 ? -3.016 12.383 18.703 1 91.25 61 TRP B N 1
ATOM 1783 C CA . TRP B 1 61 ? -2.354 11.203 18.156 1 91.25 61 TRP B CA 1
ATOM 1784 C C . TRP B 1 61 ? -2.434 11.188 16.625 1 91.25 61 TRP B C 1
ATOM 1786 O O . TRP B 1 61 ? -3.275 11.875 16.047 1 91.25 61 TRP B O 1
ATOM 1796 N N . ARG B 1 62 ? -1.496 10.5 16.062 1 96 62 ARG B N 1
ATOM 1797 C CA . ARG B 1 62 ? -1.447 10.266 14.625 1 96 62 ARG B CA 1
ATOM 1798 C C . ARG B 1 62 ? -1.856 8.836 14.289 1 96 62 ARG B C 1
ATOM 1800 O O . ARG B 1 62 ? -1.343 7.879 14.883 1 96 62 ARG B O 1
ATOM 1807 N N . TYR B 1 63 ? -2.803 8.758 13.453 1 97.25 63 TYR B N 1
ATOM 1808 C CA . TYR B 1 63 ? -3.189 7.449 12.93 1 97.25 63 TYR B CA 1
ATOM 1809 C C . TYR B 1 63 ? -2.57 7.211 11.555 1 97.25 63 TYR B C 1
ATOM 1811 O O . TYR B 1 63 ? -2.207 8.156 10.859 1 97.25 63 TYR B O 1
ATOM 1819 N N . THR B 1 64 ? -2.422 5.996 11.242 1 97.81 64 THR B N 1
ATOM 1820 C CA . THR B 1 64 ? -2.084 5.574 9.883 1 97.81 64 THR B CA 1
ATOM 1821 C C . THR B 1 64 ? -2.674 4.203 9.578 1 97.81 64 THR B C 1
ATOM 1823 O O . THR B 1 64 ? -3.293 3.58 10.445 1 97.81 64 THR B O 1
ATOM 1826 N N . THR B 1 65 ? -2.648 3.811 8.375 1 98.19 65 THR B N 1
ATOM 1827 C CA . THR B 1 65 ? -3.107 2.498 7.938 1 98.19 65 THR B CA 1
ATOM 1828 C C . THR B 1 65 ? -2.016 1.778 7.148 1 98.19 65 THR B C 1
ATOM 1830 O O . THR B 1 65 ? -1.124 2.418 6.59 1 98.19 65 THR B O 1
ATOM 1833 N N . PRO B 1 66 ? -2.107 0.466 7.117 1 98.31 66 PRO B N 1
ATOM 1834 C CA . PRO B 1 66 ? -1.126 -0.259 6.305 1 98.31 66 PRO B CA 1
ATOM 1835 C C . PRO B 1 66 ? -1.138 0.171 4.84 1 98.31 66 PRO B C 1
ATOM 1837 O O . PRO B 1 66 ? -0.091 0.184 4.188 1 98.31 66 PRO B O 1
ATOM 1840 N N . HIS B 1 67 ? -2.301 0.558 4.34 1 98.12 67 HIS B N 1
ATOM 1841 C CA . HIS B 1 67 ? -2.414 0.971 2.945 1 98.12 67 HIS B CA 1
ATOM 1842 C C . HIS B 1 67 ? -1.662 2.273 2.693 1 98.12 67 HIS B C 1
ATOM 1844 O O . HIS B 1 67 ? -0.949 2.4 1.694 1 98.12 67 HIS B O 1
ATOM 1850 N N . VAL B 1 68 ? -1.798 3.193 3.604 1 98.12 68 VAL B N 1
ATOM 1851 C CA . VAL B 1 68 ? -1.101 4.469 3.48 1 98.12 68 VAL B CA 1
ATOM 1852 C C . VAL B 1 68 ? 0.408 4.242 3.557 1 98.12 68 VAL B C 1
ATOM 1854 O O . VAL B 1 68 ? 1.17 4.832 2.785 1 98.12 68 VAL B O 1
ATOM 1857 N N . ILE B 1 69 ? 0.793 3.395 4.441 1 98.31 69 ILE B N 1
ATOM 1858 C CA . ILE B 1 69 ? 2.205 3.078 4.621 1 98.31 69 ILE B CA 1
ATOM 1859 C C . ILE B 1 69 ? 2.771 2.484 3.332 1 98.31 69 ILE B C 1
ATOM 1861 O O . ILE B 1 69 ? 3.824 2.912 2.855 1 98.31 69 ILE B O 1
ATOM 1865 N N . ALA B 1 70 ? 2.045 1.514 2.77 1 97.44 70 ALA B N 1
ATOM 1866 C CA . ALA B 1 70 ? 2.492 0.853 1.547 1 97.44 70 ALA B CA 1
ATOM 1867 C C . ALA B 1 70 ? 2.588 1.844 0.391 1 97.44 70 ALA B C 1
ATOM 1869 O O . ALA B 1 70 ? 3.578 1.856 -0.344 1 97.44 70 ALA B O 1
ATOM 1870 N N . GLU B 1 71 ? 1.604 2.674 0.211 1 96.06 71 GLU B N 1
ATOM 1871 C CA . GLU B 1 71 ? 1.599 3.672 -0.854 1 96.06 71 GLU B CA 1
ATOM 1872 C C . GLU B 1 71 ? 2.742 4.668 -0.683 1 96.06 71 GLU B C 1
ATOM 1874 O O . GLU B 1 71 ? 3.416 5.02 -1.653 1 96.06 71 GLU B O 1
ATOM 1879 N N . THR B 1 72 ? 2.928 5.129 0.562 1 96.88 72 THR B N 1
ATOM 1880 C CA . THR B 1 72 ? 4.016 6.059 0.847 1 96.88 72 THR B CA 1
ATOM 1881 C C . THR B 1 72 ? 5.363 5.438 0.5 1 96.88 72 THR B C 1
ATOM 1883 O O . THR B 1 72 ? 6.199 6.07 -0.146 1 96.88 72 THR B O 1
ATOM 1886 N N . SER B 1 73 ? 5.543 4.199 0.921 1 95.81 73 SER B N 1
ATOM 1887 C CA . SER B 1 73 ? 6.781 3.486 0.627 1 95.81 73 SER B CA 1
ATOM 1888 C C . SER B 1 73 ? 7.016 3.379 -0.876 1 95.81 73 SER B C 1
ATOM 1890 O O . SER B 1 73 ? 8.125 3.613 -1.355 1 95.81 73 SER B O 1
ATOM 1892 N N . ASN B 1 74 ? 5.969 3.078 -1.572 1 92.81 74 ASN B N 1
ATOM 1893 C CA . ASN B 1 74 ? 6.066 2.951 -3.023 1 92.81 74 ASN B CA 1
ATOM 1894 C C . ASN B 1 74 ? 6.41 4.285 -3.68 1 92.81 74 ASN B C 1
ATOM 1896 O O . ASN B 1 74 ? 7.184 4.328 -4.641 1 92.81 74 ASN B O 1
ATOM 1900 N N . LEU B 1 75 ? 5.871 5.348 -3.215 1 92.5 75 LEU B N 1
ATOM 1901 C CA . LEU B 1 75 ? 6.113 6.664 -3.787 1 92.5 75 LEU B CA 1
ATOM 1902 C C . LEU B 1 75 ? 7.543 7.121 -3.525 1 92.5 75 LEU B C 1
ATOM 1904 O O . LEU B 1 75 ? 8.125 7.859 -4.324 1 92.5 75 LEU B O 1
ATOM 1908 N N . LEU B 1 76 ? 8.109 6.672 -2.467 1 93.06 76 LEU B N 1
ATOM 1909 C CA . LEU B 1 76 ? 9.477 7.027 -2.111 1 93.06 76 LEU B CA 1
ATOM 1910 C C . LEU B 1 76 ? 10.477 6.297 -3.006 1 93.06 76 LEU B C 1
ATOM 1912 O O . LEU B 1 76 ? 11.641 6.695 -3.094 1 93.06 76 LEU B O 1
ATOM 1916 N N . ASP B 1 77 ? 10.008 5.266 -3.686 1 87.62 77 ASP B N 1
ATOM 1917 C CA . ASP B 1 77 ? 10.875 4.438 -4.512 1 87.62 77 ASP B CA 1
ATOM 1918 C C . ASP B 1 77 ? 11.391 5.219 -5.723 1 87.62 77 ASP B C 1
ATOM 1920 O O . ASP B 1 77 ? 12.352 4.801 -6.375 1 87.62 77 ASP B O 1
ATOM 1924 N N . TRP B 1 78 ? 10.836 6.355 -5.988 1 87.06 78 TRP B N 1
ATOM 1925 C CA . TRP B 1 78 ? 11.234 7.176 -7.125 1 87.06 78 TRP B CA 1
ATOM 1926 C C . TRP B 1 78 ? 12.469 8.008 -6.793 1 87.06 78 TRP B C 1
ATOM 1928 O O . TRP B 1 78 ? 13.039 8.664 -7.668 1 87.06 78 TRP B O 1
ATOM 1938 N N . MET B 1 79 ? 12.922 7.945 -5.586 1 90.31 79 MET B N 1
ATOM 1939 C CA . MET B 1 79 ? 14.125 8.664 -5.172 1 90.31 79 MET B CA 1
ATOM 1940 C C . MET B 1 79 ? 15.383 7.879 -5.527 1 90.31 79 MET B C 1
ATOM 1942 O O . MET B 1 79 ? 15.32 6.668 -5.746 1 90.31 79 MET B O 1
ATOM 1946 N N . ASP B 1 80 ? 16.469 8.68 -5.578 1 89.06 80 ASP B N 1
ATOM 1947 C CA . ASP B 1 80 ? 17.75 7.996 -5.715 1 89.06 80 ASP B CA 1
ATOM 1948 C C . ASP B 1 80 ? 18.062 7.152 -4.48 1 89.06 80 ASP B C 1
ATOM 1950 O O . ASP B 1 80 ? 17.469 7.352 -3.422 1 89.06 80 ASP B O 1
ATOM 1954 N N . ASP B 1 81 ? 19.016 6.305 -4.609 1 85.94 81 ASP B N 1
ATOM 1955 C CA . ASP B 1 81 ? 19.266 5.258 -3.621 1 85.94 81 ASP B CA 1
ATOM 1956 C C . ASP B 1 81 ? 19.578 5.852 -2.252 1 85.94 81 ASP B C 1
ATOM 1958 O O . ASP B 1 81 ? 18.984 5.457 -1.245 1 85.94 81 ASP B O 1
ATOM 1962 N N . SER B 1 82 ? 20.547 6.777 -2.18 1 87.81 82 SER B N 1
ATOM 1963 C CA . SER B 1 82 ? 20.938 7.34 -0.89 1 87.81 82 SER B CA 1
ATOM 1964 C C . SER B 1 82 ? 19.781 8.07 -0.232 1 87.81 82 SER B C 1
ATOM 1966 O O . SER B 1 82 ? 19.547 7.941 0.973 1 87.81 82 SER B O 1
ATOM 1968 N N . ARG B 1 83 ? 19 8.844 -0.965 1 91.19 83 ARG B N 1
ATOM 1969 C CA . ARG B 1 83 ? 17.859 9.586 -0.44 1 91.19 83 ARG B CA 1
ATOM 1970 C C . ARG B 1 83 ? 16.719 8.648 -0.073 1 91.19 83 ARG B C 1
ATOM 1972 O O . ARG B 1 83 ? 16.016 8.867 0.917 1 91.19 83 ARG B O 1
ATOM 1979 N N . ARG B 1 84 ? 16.625 7.609 -0.877 1 93 84 ARG B N 1
ATOM 1980 C CA . ARG B 1 84 ? 15.602 6.605 -0.598 1 93 84 ARG B CA 1
ATOM 1981 C C . ARG B 1 84 ? 15.852 5.93 0.747 1 93 84 ARG B C 1
ATOM 1983 O O . ARG B 1 84 ? 14.914 5.695 1.514 1 93 84 ARG B O 1
ATOM 1990 N N . CYS B 1 85 ? 17.078 5.605 1.031 1 94 85 CYS B N 1
ATOM 1991 C CA . CYS B 1 85 ? 17.453 4.996 2.303 1 94 85 CYS B CA 1
ATOM 1992 C C . CYS B 1 85 ? 17.094 5.914 3.471 1 94 85 CYS B C 1
ATOM 1994 O O . CYS B 1 85 ? 16.5 5.473 4.453 1 94 85 CYS B O 1
ATOM 1996 N N . GLU B 1 86 ? 17.422 7.16 3.334 1 95.38 86 GLU B N 1
ATOM 1997 C CA . GLU B 1 86 ? 17.125 8.117 4.395 1 95.38 86 GLU B CA 1
ATOM 1998 C C . GLU B 1 86 ? 15.625 8.328 4.551 1 95.38 86 GLU B C 1
ATOM 2000 O O . GLU B 1 86 ? 15.125 8.438 5.668 1 95.38 86 GLU B O 1
ATOM 2005 N N . ALA B 1 87 ? 14.922 8.398 3.445 1 96 87 ALA B N 1
ATOM 2006 C CA . ALA B 1 87 ? 13.469 8.531 3.482 1 96 87 ALA B CA 1
ATOM 2007 C C . ALA B 1 87 ? 12.82 7.316 4.141 1 96 87 ALA B C 1
ATOM 2009 O O . ALA B 1 87 ? 11.852 7.453 4.891 1 96 87 ALA B O 1
ATOM 2010 N N . GLY B 1 88 ? 13.422 6.137 3.844 1 96.69 88 GLY B N 1
ATOM 2011 C CA . GLY B 1 88 ? 12.945 4.918 4.477 1 96.69 88 GLY B CA 1
ATOM 2012 C C . GLY B 1 88 ? 13.086 4.938 5.988 1 96.69 88 GLY B C 1
ATOM 2013 O O . GLY B 1 88 ? 12.203 4.453 6.703 1 96.69 88 GLY B O 1
ATOM 2014 N N . LYS B 1 89 ? 14.148 5.52 6.441 1 97.06 89 LYS B N 1
ATOM 2015 C CA . LYS B 1 89 ? 14.359 5.645 7.879 1 97.06 89 LYS B CA 1
ATOM 2016 C C . LYS B 1 89 ? 13.344 6.59 8.508 1 97.06 89 LYS B C 1
ATOM 2018 O O . LYS B 1 89 ? 12.844 6.336 9.602 1 97.06 89 LYS B O 1
ATOM 2023 N N . ARG B 1 90 ? 13.055 7.598 7.852 1 97.06 90 ARG B N 1
ATOM 2024 C CA . ARG B 1 90 ? 12.078 8.562 8.352 1 97.06 90 ARG B CA 1
ATOM 2025 C C . ARG B 1 90 ? 10.672 7.969 8.352 1 97.06 90 ARG B C 1
ATOM 2027 O O . ARG B 1 90 ? 9.891 8.219 9.273 1 97.06 90 ARG B O 1
ATOM 2034 N N . LEU B 1 91 ? 10.391 7.246 7.32 1 98.19 91 LEU B N 1
ATOM 2035 C CA . LEU B 1 91 ? 9.109 6.562 7.293 1 98.19 91 LEU B CA 1
ATOM 2036 C C . LEU B 1 91 ? 9 5.562 8.438 1 98.19 91 LEU B C 1
ATOM 2038 O O . LEU B 1 91 ? 7.957 5.48 9.094 1 98.19 91 LEU B O 1
ATOM 2042 N N . ALA B 1 92 ? 10.047 4.852 8.695 1 98.44 92 ALA B N 1
ATOM 2043 C CA . ALA B 1 92 ? 10.07 3.91 9.805 1 98.44 92 ALA B CA 1
ATOM 2044 C C . ALA B 1 92 ? 9.805 4.617 11.133 1 98.44 92 ALA B C 1
ATOM 2046 O O . ALA B 1 92 ? 9.031 4.133 11.961 1 98.44 92 ALA B O 1
ATOM 2047 N N . ALA B 1 93 ? 10.414 5.707 11.328 1 97.56 93 ALA B N 1
ATOM 2048 C CA . ALA B 1 93 ? 10.211 6.484 12.547 1 97.56 93 ALA B CA 1
ATOM 2049 C C . ALA B 1 93 ? 8.758 6.934 12.672 1 97.56 93 ALA B C 1
ATOM 2051 O O . ALA B 1 93 ? 8.164 6.848 13.758 1 97.56 93 ALA B O 1
ATOM 2052 N N . TYR B 1 94 ? 8.25 7.402 11.586 1 97.38 94 TYR B N 1
ATOM 2053 C CA . TYR B 1 94 ? 6.848 7.816 11.586 1 97.38 94 TYR B CA 1
ATOM 2054 C C . TYR B 1 94 ? 5.938 6.656 11.961 1 97.38 94 TYR B C 1
ATOM 2056 O O . TYR B 1 94 ? 5.035 6.809 12.789 1 97.38 94 TYR B O 1
ATOM 2064 N N . ILE B 1 95 ? 6.188 5.504 11.375 1 98.25 95 ILE B N 1
ATOM 2065 C CA . ILE B 1 95 ? 5.383 4.309 11.594 1 98.25 95 ILE B CA 1
ATOM 2066 C C . ILE B 1 95 ? 5.445 3.906 13.07 1 98.25 95 ILE B C 1
ATOM 2068 O O . ILE B 1 95 ? 4.441 3.492 13.648 1 98.25 95 ILE B O 1
ATOM 2072 N N . CYS B 1 96 ? 6.551 4.055 13.68 1 97.94 96 CYS B N 1
ATOM 2073 C CA . CYS B 1 96 ? 6.754 3.631 15.062 1 97.94 96 CYS B CA 1
ATOM 2074 C C . CYS B 1 96 ? 6.062 4.586 16.031 1 97.94 96 CYS B C 1
ATOM 2076 O O . CYS B 1 96 ? 5.809 4.23 17.188 1 97.94 96 CYS B O 1
ATOM 2078 N N . THR B 1 97 ? 5.699 5.777 15.578 1 96 97 THR B N 1
ATOM 2079 C CA . THR B 1 97 ? 5.102 6.754 16.484 1 96 97 THR B CA 1
ATOM 2080 C C . THR B 1 97 ? 3.607 6.895 16.219 1 96 97 THR B C 1
ATOM 2082 O O . THR B 1 97 ? 2.861 7.387 17.062 1 96 97 THR B O 1
ATOM 2085 N N . ALA B 1 98 ? 3.186 6.5 15.086 1 97.06 98 ALA B N 1
ATOM 2086 C CA . ALA B 1 98 ? 1.772 6.574 14.719 1 97.06 98 ALA B CA 1
ATOM 2087 C C . ALA B 1 98 ? 1.022 5.328 15.172 1 97.06 98 ALA B C 1
ATOM 2089 O O . ALA B 1 98 ? 1.623 4.266 15.352 1 97.06 98 ALA B O 1
ATOM 2090 N N . ARG B 1 99 ? -0.211 5.508 15.477 1 96.5 99 ARG B N 1
ATOM 2091 C CA . ARG B 1 99 ? -1.093 4.367 15.711 1 96.5 99 ARG B CA 1
ATOM 2092 C C . ARG B 1 99 ? -1.581 3.771 14.398 1 96.5 99 ARG B C 1
ATOM 2094 O O . ARG B 1 99 ? -2.379 4.391 13.688 1 96.5 99 ARG B O 1
ATOM 2101 N N . GLU B 1 100 ? -1.114 2.602 14.086 1 98.06 100 GLU B N 1
ATOM 2102 C CA . GLU B 1 100 ? -1.545 1.921 12.875 1 98.06 100 GLU B CA 1
ATOM 2103 C C . GLU B 1 100 ? -2.838 1.144 13.102 1 98.06 100 GLU B C 1
ATOM 2105 O O . GLU B 1 100 ? -2.93 0.343 14.039 1 98.06 100 GLU B O 1
ATOM 2110 N N . VAL B 1 101 ? -3.803 1.4 12.266 1 97.69 101 VAL B N 1
ATOM 2111 C CA . VAL B 1 101 ? -5.078 0.7 12.367 1 97.69 101 VAL B CA 1
ATOM 2112 C C . VAL B 1 101 ? -5.355 -0.064 11.078 1 97.69 101 VAL B C 1
ATOM 2114 O O . VAL B 1 101 ? -5.344 0.519 9.992 1 97.69 101 VAL B O 1
ATOM 2117 N N . HIS B 1 102 ? -5.582 -1.338 11.273 1 97.19 102 HIS B N 1
ATOM 2118 C CA . HIS B 1 102 ? -5.926 -2.178 10.133 1 97.19 102 HIS B CA 1
ATOM 2119 C C . HIS B 1 102 ? -7.43 -2.191 9.891 1 97.19 102 HIS B C 1
ATOM 2121 O O . HIS B 1 102 ? -8.203 -2.5 10.797 1 97.19 102 HIS B O 1
ATOM 2127 N N . VAL B 1 103 ? -7.754 -1.784 8.695 1 96.19 103 VAL B N 1
ATOM 2128 C CA . VAL B 1 103 ? -9.117 -1.964 8.203 1 96.19 103 VAL B CA 1
ATOM 2129 C C . VAL B 1 103 ? -9.148 -3.076 7.16 1 96.19 103 VAL B C 1
ATOM 2131 O O . VAL B 1 103 ? -8.406 -3.031 6.176 1 96.19 103 VAL B O 1
ATOM 2134 N N . GLU B 1 104 ? -10.023 -4.043 7.344 1 97 104 GLU B N 1
ATOM 2135 C CA . GLU B 1 104 ? -10.047 -5.223 6.48 1 97 104 GLU B CA 1
ATOM 2136 C C . GLU B 1 104 ? -10.352 -4.84 5.035 1 97 104 GLU B C 1
ATOM 2138 O O . GLU B 1 104 ? -11.328 -4.133 4.77 1 97 104 GLU B O 1
ATOM 2143 N N . GLY B 1 105 ? -9.539 -5.422 4.121 1 98.31 105 GLY B N 1
ATOM 2144 C CA . GLY B 1 105 ? -9.758 -5.176 2.705 1 98.31 105 GLY B CA 1
ATOM 2145 C C . GLY B 1 105 ? -11.148 -5.574 2.238 1 98.31 105 GLY B C 1
ATOM 2146 O O . GLY B 1 105 ? -11.766 -4.867 1.441 1 98.31 105 GLY B O 1
ATOM 2147 N N . ALA B 1 106 ? -11.664 -6.68 2.803 1 98.19 106 ALA B N 1
ATOM 2148 C CA . ALA B 1 106 ? -12.977 -7.191 2.408 1 98.19 106 ALA B CA 1
ATOM 2149 C C . ALA B 1 106 ? -14.086 -6.207 2.768 1 98.19 106 ALA B C 1
ATOM 2151 O O . ALA B 1 106 ? -15.102 -6.129 2.078 1 98.19 106 ALA B O 1
ATOM 2152 N N . GLU B 1 107 ? -13.898 -5.473 3.805 1 97.88 107 GLU B N 1
ATOM 2153 C CA . GLU B 1 107 ? -14.852 -4.434 4.18 1 97.88 107 GLU B CA 1
ATOM 2154 C C . GLU B 1 107 ? -14.688 -3.191 3.311 1 97.88 107 GLU B C 1
ATOM 2156 O O . GLU B 1 107 ? -15.68 -2.568 2.92 1 97.88 107 GLU B O 1
ATOM 2161 N N . ILE B 1 108 ? -13.477 -2.883 2.969 1 98.25 108 ILE B N 1
ATOM 2162 C CA . ILE B 1 108 ? -13.164 -1.687 2.193 1 98.25 108 ILE B CA 1
ATOM 2163 C C . ILE B 1 108 ? -13.773 -1.804 0.799 1 98.25 108 ILE B C 1
ATOM 2165 O O . ILE B 1 108 ? -14.406 -0.864 0.31 1 98.25 108 ILE B O 1
ATOM 2169 N N . VAL B 1 109 ? -13.633 -2.959 0.204 1 98.19 109 VAL B N 1
ATOM 2170 C CA . VAL B 1 109 ? -13.977 -3.1 -1.206 1 98.19 109 VAL B CA 1
ATOM 2171 C C . VAL B 1 109 ? -15.5 -3.133 -1.362 1 98.19 109 VAL B C 1
ATOM 2173 O O . VAL B 1 109 ? -16.016 -3.029 -2.477 1 98.19 109 VAL B O 1
ATOM 2176 N N . LYS B 1 110 ? -16.219 -3.24 -0.279 1 96.88 110 LYS B N 1
ATOM 2177 C CA . LYS B 1 110 ? -17.672 -3.205 -0.314 1 96.88 110 LYS B CA 1
ATOM 2178 C C . LYS B 1 110 ? -18.203 -1.771 -0.29 1 96.88 110 LYS B C 1
ATOM 2180 O O . LYS B 1 110 ? -19.375 -1.526 -0.534 1 96.88 110 LYS B O 1
ATOM 2185 N N . THR B 1 111 ? -17.375 -0.843 -0.043 1 95.25 111 THR B N 1
ATOM 2186 C CA . THR B 1 111 ? -17.797 0.55 0.054 1 95.25 111 THR B CA 1
ATOM 2187 C C . THR B 1 111 ? -17.906 1.183 -1.331 1 95.25 111 THR B C 1
ATOM 2189 O O . THR B 1 111 ? -17.125 0.84 -2.232 1 95.25 111 THR B O 1
ATOM 2192 N N . PRO B 1 112 ? -18.734 2.178 -1.449 1 93.25 112 PRO B N 1
ATOM 2193 C CA . PRO B 1 112 ? -18.797 2.893 -2.727 1 93.25 112 PRO B CA 1
ATOM 2194 C C . PRO B 1 112 ? -17.531 3.701 -3.002 1 93.25 112 PRO B C 1
ATOM 2196 O O . PRO B 1 112 ? -17.172 3.928 -4.164 1 93.25 112 PRO B O 1
ATOM 2199 N N . VAL B 1 113 ? -16.875 4.062 -1.978 1 94.88 113 VAL B N 1
ATOM 2200 C CA . VAL B 1 113 ? -15.672 4.863 -2.109 1 94.88 113 VAL B CA 1
ATOM 2201 C C . VAL B 1 113 ? -14.602 4.066 -2.852 1 94.88 113 VAL B C 1
ATOM 2203 O O . VAL B 1 113 ? -13.859 4.621 -3.664 1 94.88 113 VAL B O 1
ATOM 2206 N N . TYR B 1 114 ? -14.57 2.789 -2.67 1 96.94 114 TYR B N 1
ATOM 2207 C CA . TYR B 1 114 ? -13.547 1.938 -3.277 1 96.94 114 TYR B CA 1
ATOM 2208 C C . TYR B 1 114 ? -13.602 2.029 -4.797 1 96.94 114 TYR B C 1
ATOM 2210 O O . TYR B 1 114 ? -12.562 2.209 -5.449 1 96.94 114 TYR B O 1
ATOM 2218 N N . HIS B 1 115 ? -14.742 1.963 -5.297 1 91.75 115 HIS B N 1
ATOM 2219 C CA . HIS B 1 115 ? -14.914 1.903 -6.746 1 91.75 115 HIS B CA 1
ATOM 2220 C C . HIS B 1 115 ? -14.625 3.258 -7.387 1 91.75 115 HIS B C 1
ATOM 2222 O O . HIS B 1 115 ? -14.234 3.324 -8.555 1 91.75 115 HIS B O 1
ATOM 2228 N N . LYS B 1 116 ? -14.695 4.262 -6.617 1 91.88 116 LYS B N 1
ATOM 2229 C CA . LYS B 1 116 ? -14.523 5.609 -7.152 1 91.88 116 LYS B CA 1
ATOM 2230 C C . LYS B 1 116 ? -13.086 6.094 -6.965 1 91.88 116 LYS B C 1
ATOM 2232 O O . LYS B 1 116 ? -12.523 6.754 -7.844 1 91.88 116 LYS B O 1
ATOM 2237 N N . LEU B 1 117 ? -12.461 5.719 -5.797 1 95.06 117 LEU B N 1
ATOM 2238 C CA . LEU B 1 117 ? -11.227 6.418 -5.449 1 95.06 117 LEU B CA 1
ATOM 2239 C C . LEU B 1 117 ? -10.094 5.426 -5.203 1 95.06 117 LEU B C 1
ATOM 2241 O O . LEU B 1 117 ? -8.922 5.816 -5.148 1 95.06 117 LEU B O 1
ATOM 2245 N N . GLY B 1 118 ? -10.391 4.145 -4.996 1 95.56 118 GLY B N 1
ATOM 2246 C CA . GLY B 1 118 ? -9.359 3.146 -4.75 1 95.56 118 GLY B CA 1
ATOM 2247 C C . GLY B 1 118 ? -9.297 2.697 -3.303 1 95.56 118 GLY B C 1
ATOM 2248 O O . GLY B 1 118 ? -10.016 3.221 -2.453 1 95.56 118 GLY B O 1
ATOM 2249 N N . ILE B 1 119 ? -8.477 1.811 -3.016 1 97.31 119 ILE B N 1
ATOM 2250 C CA . ILE B 1 119 ? -8.508 1.075 -1.757 1 97.31 119 ILE B CA 1
ATOM 2251 C C . ILE B 1 119 ? -7.973 1.959 -0.63 1 97.31 119 ILE B C 1
ATOM 2253 O O . ILE B 1 119 ? -8.484 1.924 0.49 1 97.31 119 ILE B O 1
ATOM 2257 N N . THR B 1 120 ? -6.855 2.709 -0.87 1 97.38 120 THR B N 1
ATOM 2258 C CA . THR B 1 120 ? -6.242 3.51 0.184 1 97.38 120 THR B CA 1
ATOM 2259 C C . THR B 1 120 ? -7.188 4.617 0.641 1 97.38 120 THR B C 1
ATOM 2261 O O . THR B 1 120 ? -7.418 4.789 1.84 1 97.38 120 THR B O 1
ATOM 2264 N N . ASP B 1 121 ? -7.793 5.293 -0.33 1 97.12 121 ASP B N 1
ATOM 2265 C CA . ASP B 1 121 ? -8.742 6.355 -0.009 1 97.12 121 ASP B CA 1
ATOM 2266 C C . ASP B 1 121 ? -9.977 5.793 0.699 1 97.12 121 ASP B C 1
ATOM 2268 O O . ASP B 1 121 ? -10.453 6.371 1.676 1 97.12 121 ASP B O 1
ATOM 2272 N N . ALA B 1 122 ? -10.461 4.684 0.231 1 97.56 122 ALA B N 1
ATOM 2273 C CA . ALA B 1 122 ? -11.602 4.035 0.861 1 97.56 122 ALA B CA 1
ATOM 2274 C C . ALA B 1 122 ? -11.273 3.607 2.289 1 97.56 122 ALA B C 1
ATOM 2276 O O . ALA B 1 122 ? -12.109 3.73 3.188 1 97.56 122 ALA B O 1
ATOM 2277 N N . GLY B 1 123 ? -10.047 3.105 2.496 1 97.62 123 GLY B N 1
ATOM 2278 C CA . GLY B 1 123 ? -9.602 2.748 3.834 1 97.62 123 GLY B CA 1
ATOM 2279 C C . GLY B 1 123 ? -9.539 3.932 4.777 1 97.62 123 GLY B C 1
ATOM 2280 O O . GLY B 1 123 ? -9.914 3.824 5.945 1 97.62 123 GLY B O 1
ATOM 2281 N N . LEU B 1 124 ? -9.062 5.059 4.266 1 97.69 124 LEU B N 1
ATOM 2282 C CA . LEU B 1 124 ? -9.008 6.281 5.062 1 97.69 124 LEU B CA 1
ATOM 2283 C C . LEU B 1 124 ? -10.398 6.703 5.504 1 97.69 124 LEU B C 1
ATOM 2285 O O . LEU B 1 124 ? -10.617 7.008 6.68 1 97.69 124 LEU B O 1
ATOM 2289 N N . CYS B 1 125 ? -11.328 6.672 4.582 1 97 125 CYS B N 1
ATOM 2290 C CA . CYS B 1 125 ? -12.695 7.086 4.875 1 97 125 CYS B CA 1
ATOM 2291 C C . CYS B 1 125 ? -13.336 6.16 5.906 1 97 125 CYS B C 1
ATOM 2293 O O . CYS B 1 125 ? -13.992 6.625 6.84 1 97 125 CYS B O 1
ATOM 2295 N N . LEU B 1 126 ? -13.148 4.91 5.715 1 96.5 126 LEU B N 1
ATOM 2296 C CA . LEU B 1 126 ? -13.742 3.939 6.629 1 96.5 126 LEU B CA 1
ATOM 2297 C C . LEU B 1 126 ? -13.172 4.086 8.031 1 96.5 126 LEU B C 1
ATOM 2299 O O . LEU B 1 126 ? -13.906 4.059 9.016 1 96.5 126 LEU B O 1
ATOM 2303 N N . LEU B 1 127 ? -11.836 4.262 8.133 1 96.75 127 LEU B N 1
ATOM 2304 C CA . LEU B 1 127 ? -11.211 4.449 9.438 1 96.75 127 LEU B CA 1
ATOM 2305 C C . LEU B 1 127 ? -11.711 5.727 10.102 1 96.75 127 LEU B C 1
ATOM 2307 O O . LEU B 1 127 ? -12.023 5.723 11.297 1 96.75 127 LEU B O 1
ATOM 2311 N N . ALA B 1 128 ? -11.758 6.754 9.344 1 95.44 128 ALA B N 1
ATOM 2312 C CA . ALA B 1 128 ? -12.188 8.039 9.883 1 95.44 128 ALA B CA 1
ATOM 2313 C C . ALA B 1 128 ? -13.625 7.969 10.391 1 95.44 128 ALA B C 1
ATOM 2315 O O . ALA B 1 128 ? -13.992 8.648 11.352 1 95.44 128 ALA B O 1
ATOM 2316 N N . ARG B 1 129 ? -14.43 7.129 9.789 1 93.31 129 ARG B N 1
ATOM 2317 C CA . ARG B 1 129 ? -15.82 6.953 10.203 1 93.31 129 ARG B CA 1
ATOM 2318 C C . ARG B 1 129 ? -15.906 6.172 11.516 1 93.31 129 ARG B C 1
ATOM 2320 O O . ARG B 1 129 ? -16.828 6.371 12.297 1 93.31 129 ARG B O 1
ATOM 2327 N N . GLN B 1 130 ? -14.922 5.371 11.719 1 91.62 130 GLN B N 1
ATOM 2328 C CA . GLN B 1 130 ? -14.969 4.449 12.844 1 91.62 130 GLN B CA 1
ATOM 2329 C C . GLN B 1 130 ? -14.148 4.969 14.023 1 91.62 130 GLN B C 1
ATOM 2331 O O . GLN B 1 130 ? -14.188 4.398 15.117 1 91.62 130 GLN B O 1
ATOM 2336 N N . SER B 1 131 ? -13.453 5.969 13.789 1 90.31 131 SER B N 1
ATOM 2337 C CA . SER B 1 131 ? -12.555 6.496 14.812 1 90.31 131 SER B CA 1
ATOM 2338 C C . SER B 1 131 ? -12.719 8.008 14.953 1 90.31 131 SER B C 1
ATOM 2340 O O . SER B 1 131 ? -13.312 8.656 14.094 1 90.31 131 SER B O 1
ATOM 2342 N N . ASP B 1 132 ? -12.352 8.484 16.062 1 90.06 132 ASP B N 1
ATOM 2343 C CA . ASP B 1 132 ? -12.375 9.922 16.312 1 90.06 132 ASP B CA 1
ATOM 2344 C C . ASP B 1 132 ? -11.133 10.602 15.75 1 90.06 132 ASP B C 1
ATOM 2346 O O . ASP B 1 132 ? -10.242 11 16.5 1 90.06 132 ASP B O 1
ATOM 2350 N N . CYS B 1 133 ? -11.094 10.688 14.414 1 94.12 133 CYS B N 1
ATOM 2351 C CA . CYS B 1 133 ? -9.93 11.297 13.766 1 94.12 133 CYS B CA 1
ATOM 2352 C C . CYS B 1 133 ? -10.352 12.141 12.57 1 94.12 133 CYS B C 1
ATOM 2354 O O . CYS B 1 133 ? -11.484 12.023 12.094 1 94.12 133 CYS B O 1
ATOM 2356 N N . ILE B 1 134 ? -9.508 12.992 12.156 1 95 134 ILE B N 1
ATOM 2357 C CA . ILE B 1 134 ? -9.719 13.883 11.016 1 95 134 ILE B CA 1
ATOM 2358 C C . ILE B 1 134 ? -8.75 13.523 9.898 1 95 134 ILE B C 1
ATOM 2360 O O . ILE B 1 134 ? -7.547 13.375 10.125 1 95 134 ILE B O 1
ATOM 2364 N N . VAL B 1 135 ? -9.305 13.352 8.695 1 96.75 135 VAL B N 1
ATOM 2365 C CA . VAL B 1 135 ? -8.469 13.102 7.523 1 96.75 135 VAL B CA 1
ATOM 2366 C C . VAL B 1 135 ? -7.988 14.438 6.949 1 96.75 135 VAL B C 1
ATOM 2368 O O . VAL B 1 135 ? -8.781 15.367 6.77 1 96.75 135 VAL B O 1
ATOM 2371 N N . ILE B 1 136 ? -6.699 14.57 6.723 1 96.56 136 ILE B N 1
ATOM 2372 C CA . ILE B 1 136 ? -6.168 15.703 5.977 1 96.56 136 ILE B CA 1
ATOM 2373 C C . ILE B 1 136 ? -5.68 15.242 4.605 1 96.56 136 ILE B C 1
ATOM 2375 O O . ILE B 1 136 ? -4.898 14.297 4.508 1 96.56 136 ILE B O 1
ATOM 2379 N N . THR B 1 137 ? -6.184 15.859 3.553 1 97 137 THR B N 1
ATOM 2380 C CA . THR B 1 137 ? -5.812 15.492 2.189 1 97 137 THR B CA 1
ATOM 2381 C C . THR B 1 137 ? -5.664 16.734 1.318 1 97 137 THR B C 1
ATOM 2383 O O . THR B 1 137 ? -6.199 17.797 1.643 1 97 137 THR B O 1
ATOM 2386 N N . ALA B 1 138 ? -4.824 16.641 0.302 1 95.38 138 ALA B N 1
ATOM 2387 C CA . ALA B 1 138 ? -4.762 17.688 -0.724 1 95.38 138 ALA B CA 1
ATOM 2388 C C . ALA B 1 138 ? -5.484 17.234 -1.993 1 95.38 138 ALA B C 1
ATOM 2390 O O . ALA B 1 138 ? -5.512 17.969 -2.986 1 95.38 138 ALA B O 1
ATOM 2391 N N . ASP B 1 139 ? -6.02 16 -1.956 1 94.88 139 ASP B N 1
ATOM 2392 C CA . ASP B 1 139 ? -6.734 15.445 -3.104 1 94.88 139 ASP B CA 1
ATOM 2393 C C . ASP B 1 139 ? -8.195 15.883 -3.104 1 94.88 139 ASP B C 1
ATOM 2395 O O . ASP B 1 139 ? -8.953 15.539 -2.197 1 94.88 139 ASP B O 1
ATOM 2399 N N . LEU B 1 140 ? -8.617 16.547 -4.141 1 95.06 140 LEU B N 1
ATOM 2400 C CA . LEU B 1 140 ? -9.945 17.141 -4.207 1 95.06 140 LEU B CA 1
ATOM 2401 C C . LEU B 1 140 ? -11.016 16.062 -4.324 1 95.06 140 LEU B C 1
ATOM 2403 O O . LEU B 1 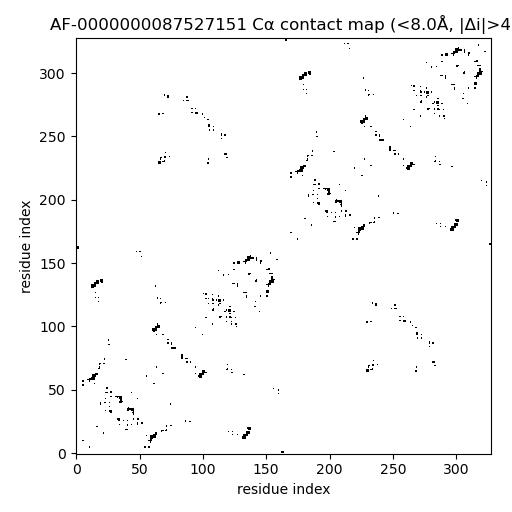140 ? -12.039 16.109 -3.637 1 95.06 140 LEU B O 1
ATOM 2407 N N . PRO B 1 141 ? -10.82 15.031 -5.109 1 95.56 141 PRO B N 1
ATOM 2408 C CA . PRO B 1 141 ? -11.82 13.969 -5.188 1 95.56 141 PRO B CA 1
ATOM 2409 C C . PRO B 1 141 ? -12.055 13.273 -3.848 1 95.56 141 PRO B C 1
ATOM 2411 O O . PRO B 1 141 ? -13.211 13.07 -3.449 1 95.56 141 PRO B O 1
ATOM 2414 N N . LEU B 1 142 ? -11.047 12.969 -3.152 1 96.69 142 LEU B N 1
ATOM 2415 C CA . LEU B 1 142 ? -11.188 12.359 -1.835 1 96.69 142 LEU B CA 1
ATOM 2416 C C . LEU B 1 142 ? -11.906 13.305 -0.876 1 96.69 142 LEU B C 1
ATOM 2418 O O . LEU B 1 142 ? -12.812 12.891 -0.151 1 96.69 142 LEU B O 1
ATOM 2422 N N . TYR B 1 143 ? -11.508 14.539 -0.919 1 96.06 143 TYR B N 1
ATOM 2423 C CA . TYR B 1 143 ? -12.109 15.539 -0.046 1 96.06 143 TYR B CA 1
ATOM 2424 C C . TYR B 1 143 ? -13.609 15.625 -0.264 1 96.06 143 TYR B C 1
ATOM 2426 O O . TYR B 1 143 ? -14.391 15.5 0.686 1 96.06 143 TYR B O 1
ATOM 2434 N N . HIS B 1 144 ? -14.07 15.719 -1.467 1 95.75 144 HIS B N 1
ATOM 2435 C CA . HIS B 1 144 ? -15.484 15.891 -1.774 1 95.75 144 HIS B CA 1
ATOM 2436 C C . HIS B 1 144 ? -16.281 14.633 -1.449 1 95.75 144 HIS B C 1
ATOM 2438 O O . HIS B 1 144 ? -17.375 14.711 -0.906 1 95.75 144 HIS B O 1
ATOM 2444 N N . TYR B 1 145 ? -15.695 13.57 -1.772 1 94.44 145 TYR B N 1
ATOM 2445 C CA . TYR B 1 145 ? -16.406 12.32 -1.519 1 94.44 145 TYR B CA 1
ATOM 2446 C C . TYR B 1 145 ? -16.594 12.094 -0.024 1 94.44 145 TYR B C 1
ATOM 2448 O O . TYR B 1 145 ? -17.688 11.719 0.42 1 94.44 145 TYR B O 1
ATOM 2456 N N . ALA B 1 146 ? -15.531 12.297 0.717 1 94.25 146 ALA B N 1
ATOM 2457 C CA . ALA B 1 146 ? -15.578 12.102 2.164 1 94.25 146 ALA B CA 1
ATOM 2458 C C . ALA B 1 146 ? -16.578 13.047 2.818 1 94.25 146 ALA B C 1
ATOM 2460 O O . ALA B 1 146 ? -17.266 12.672 3.76 1 94.25 146 ALA B O 1
ATOM 2461 N N . LEU B 1 147 ? -16.625 14.273 2.316 1 93.44 147 LEU B N 1
ATOM 2462 C CA . LEU B 1 147 ? -17.609 15.234 2.818 1 93.44 147 LEU B CA 1
ATOM 2463 C C . LEU B 1 147 ? -19.031 14.703 2.654 1 93.44 147 LEU B C 1
ATOM 2465 O O . LEU B 1 147 ? -19.859 14.844 3.557 1 93.44 147 LEU B O 1
ATOM 2469 N N . ASN B 1 148 ? -19.266 14.109 1.597 1 93.31 148 ASN B N 1
ATOM 2470 C CA . ASN B 1 148 ? -20.594 13.578 1.292 1 93.31 148 ASN B CA 1
ATOM 2471 C C . ASN B 1 148 ? -20.938 12.398 2.191 1 93.31 148 ASN B C 1
ATOM 2473 O O . ASN B 1 148 ? -22.125 12.109 2.41 1 93.31 148 ASN B O 1
ATOM 2477 N N . LEU B 1 149 ? -19.938 11.742 2.725 1 91.88 149 LEU B N 1
ATOM 2478 C CA . LEU B 1 149 ? -20.141 10.609 3.625 1 91.88 149 LEU B CA 1
ATOM 2479 C C . LEU B 1 149 ? -20.156 11.078 5.078 1 91.88 149 LEU B C 1
ATOM 2481 O O . LEU B 1 149 ? -20.203 10.25 5.996 1 91.88 149 LEU B O 1
ATOM 2485 N N . HIS B 1 150 ? -20 12.375 5.32 1 91.62 150 HIS B N 1
ATOM 2486 C CA . HIS B 1 150 ? -20 12.992 6.641 1 91.62 150 HIS B CA 1
ATOM 2487 C C . HIS B 1 150 ? -18.797 12.539 7.461 1 91.62 150 HIS B C 1
ATOM 2489 O O . HIS B 1 150 ? -18.922 12.297 8.664 1 91.62 150 HIS B O 1
ATOM 2495 N N . VAL B 1 151 ? -17.734 12.234 6.809 1 92.75 151 VAL B N 1
ATOM 2496 C CA . VAL B 1 151 ? -16.453 11.984 7.434 1 92.75 151 VAL B CA 1
ATOM 2497 C C . VAL B 1 151 ? -15.75 13.305 7.73 1 92.75 151 VAL B C 1
ATOM 2499 O O . VAL B 1 151 ? -15.797 14.234 6.922 1 92.75 151 VAL B O 1
ATOM 2502 N N . GLN B 1 152 ? -15.219 13.461 8.898 1 92.31 152 GLN B N 1
ATOM 2503 C CA . GLN B 1 152 ? -14.445 14.648 9.211 1 92.31 152 GLN B CA 1
ATOM 2504 C C . GLN B 1 152 ? -13.18 14.727 8.359 1 92.31 152 GLN B C 1
ATOM 2506 O O . GLN B 1 152 ? -12.305 13.859 8.461 1 92.31 152 GLN B O 1
ATOM 2511 N N . ILE B 1 153 ? -13.109 15.703 7.547 1 94 153 ILE B N 1
ATOM 2512 C CA . ILE B 1 153 ? -12.008 15.82 6.598 1 94 153 ILE B CA 1
ATOM 2513 C C . ILE B 1 153 ? -11.664 17.297 6.383 1 94 153 ILE B C 1
ATOM 2515 O O . ILE B 1 153 ? -12.539 18.156 6.477 1 94 153 ILE B O 1
ATOM 2519 N N . VAL B 1 154 ? -10.391 17.531 6.168 1 92.56 154 VAL B N 1
ATOM 2520 C CA . VAL B 1 154 ? -9.883 18.859 5.852 1 92.56 154 VAL B CA 1
ATOM 2521 C C . VAL B 1 154 ? -9.094 18.812 4.543 1 92.56 154 VAL B C 1
ATOM 2523 O O . VAL B 1 154 ? -8.328 17.875 4.301 1 92.56 154 VAL B O 1
ATOM 2526 N N . ASN B 1 155 ? -9.367 19.75 3.693 1 93.44 155 ASN B N 1
ATOM 2527 C CA . ASN B 1 155 ? -8.547 19.953 2.504 1 93.44 155 ASN B CA 1
ATOM 2528 C C . ASN B 1 155 ? -7.352 20.859 2.791 1 93.44 155 ASN B C 1
ATOM 2530 O O . ASN B 1 155 ? -7.523 22.062 3.045 1 93.44 155 ASN B O 1
ATOM 2534 N N . PHE B 1 156 ? -6.18 20.344 2.625 1 91.38 156 PHE B N 1
ATOM 2535 C CA . PHE B 1 156 ? -4.961 21.062 2.973 1 91.38 156 PHE B CA 1
ATOM 2536 C C . PHE B 1 156 ? -4.789 22.297 2.086 1 91.38 156 PHE B C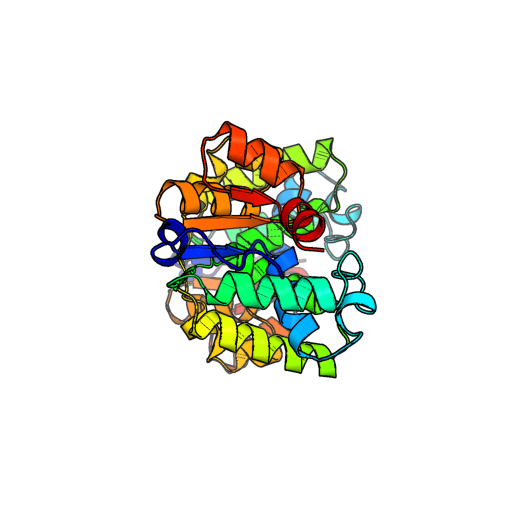 1
ATOM 2538 O O . PHE B 1 156 ? -4.285 23.328 2.537 1 91.38 156 PHE B O 1
ATOM 2545 N N . ASN B 1 157 ? -5.234 22.234 0.861 1 86.44 157 ASN B N 1
ATOM 2546 C CA . ASN B 1 157 ? -5.137 23.375 -0.038 1 86.44 157 ASN B CA 1
ATOM 2547 C C . ASN B 1 157 ? -5.98 24.547 0.452 1 86.44 157 ASN B C 1
ATOM 2549 O O . ASN B 1 157 ? -5.629 25.703 0.23 1 86.44 157 ASN B O 1
ATOM 2553 N N . HIS B 1 158 ? -7.031 24.25 1.092 1 81.19 158 HIS B N 1
ATOM 2554 C CA . HIS B 1 158 ? -7.867 25.297 1.674 1 81.19 158 HIS B CA 1
ATOM 2555 C C . HIS B 1 158 ? -7.203 25.922 2.898 1 81.19 158 HIS B C 1
ATOM 2557 O O . HIS B 1 158 ? -7.355 27.109 3.15 1 81.19 158 HIS B O 1
ATOM 2563 N N . MET B 1 159 ? -6.512 25.109 3.609 1 72.75 159 MET B N 1
ATOM 2564 C CA . MET B 1 159 ? -5.797 25.562 4.797 1 72.75 159 MET B CA 1
ATOM 2565 C C . MET B 1 159 ? -4.645 26.484 4.414 1 72.75 159 MET B C 1
ATOM 2567 O O . MET B 1 159 ? -4.441 27.531 5.047 1 72.75 159 MET B O 1
ATOM 2571 N N . ARG B 1 160 ? -4.008 26.141 3.359 1 68.88 160 ARG B N 1
ATOM 2572 C CA . ARG B 1 160 ? -2.848 26.891 2.908 1 68.88 160 ARG B CA 1
ATOM 2573 C C . ARG B 1 160 ? -3.254 28.281 2.443 1 68.88 160 ARG B C 1
ATOM 2575 O O . ARG B 1 160 ? -2.494 29.25 2.6 1 68.88 160 ARG B O 1
ATOM 2582 N N . ASN B 1 161 ? -4.336 28.328 1.877 1 67.75 161 ASN B N 1
ATOM 2583 C CA . ASN B 1 161 ? -4.793 29.625 1.374 1 67.75 161 ASN B CA 1
ATOM 2584 C C . ASN B 1 161 ? -5.316 30.5 2.5 1 67.75 161 ASN B C 1
ATOM 2586 O O . ASN B 1 161 ? -5.34 31.734 2.371 1 67.75 161 ASN B O 1
ATOM 2590 N N . GLN B 1 162 ? -5.805 29.844 3.389 1 57.53 162 GLN B N 1
ATOM 2591 C CA . GLN B 1 162 ? -6.289 30.641 4.508 1 57.53 162 GLN B CA 1
ATOM 2592 C C . GLN B 1 162 ? -5.141 31.109 5.395 1 57.53 162 GLN B C 1
ATOM 2594 O O . GLN B 1 162 ? -5.195 32.188 5.973 1 57.53 162 GLN B O 1
ATOM 2599 N N . TRP B 1 163 ? -4.324 30.203 5.566 1 45.34 163 TRP B N 1
ATOM 2600 C CA . TRP B 1 163 ? -3.279 30.547 6.531 1 45.34 163 TRP B CA 1
ATOM 2601 C C . TRP B 1 163 ? -2.203 31.406 5.891 1 45.34 163 TRP B C 1
ATOM 2603 O O . TRP B 1 163 ? -1.479 32.125 6.59 1 45.34 163 TRP B O 1
ATOM 2613 N N . ILE B 1 164 ? -2.082 31.484 4.586 1 39.56 164 ILE B N 1
ATOM 2614 C CA . ILE B 1 164 ? -1.049 32.344 4.02 1 39.56 164 ILE B CA 1
ATOM 2615 C C . ILE B 1 164 ? -1.669 33.656 3.564 1 39.56 164 ILE B C 1
ATOM 2617 O O . ILE B 1 164 ? -2.668 33.656 2.842 1 39.56 164 ILE B O 1
#

pLDDT: mean 90.74, std 13.09, range [27.33, 98.44]

Sequence (328 aa):
MYDDNLPPALQSKGVLLDANLLIALLVGSFGEGEVERFKRTQQFATRDVVELTKVVERFGWRYTTPHVIAETSNLLDWMDDSRRCEAGKRLAAYICTAREVHVEGAEIVKTPVYHKLGITDAGLCLLARQSDCIVITADLPLYHYALNLHVQIVNFNHMRNQWIMYDDNLPPALQSKGVLLDANLLIALLVGSFGEGEVERFKRTQQFATRDVVELTKVVERFGWRYTTPHVIAETSNLLDWMDDSRRCEAGKRLAAYICTAREVHVEGAEIVKTPVYHKLGITDAGLCLLARQSDCIVITADLPLYHYALNLHVQIVNFNHMRNQWI

Organism: NCBI:txid1859131

InterPro domains:
  IPR029060 PIN-like domain superfamily [SSF88723] (15-154)

Radius of gyration: 20.52 Å; Cα contacts (8 Å, |Δi|>4): 514; chains: 2; bounding box: 42×69×46 Å

Secondary structure (DSSP, 8-state):
-------HHHHTSEEEE-HHHHHHHHHHTT-TTHHHHSGGGTTS-HHHHHHHHHHHHTSSEEEE-HHHHHHHHHHHTTS-HHHHHHHHHHHHHHHHHSEE----HHHHTTSHHHHHH-HHHHHHHHHHHHTTEEEEES-HHHHHHHHHTT--EEEHHHHHHHH-/-------HHHHTSEEEE-HHHHHHHHHHTT-TTHHHHSGGGTTS-HHHHHHHHHHHHTSSEEEE-HHHHHHHHHHHTTS-HHHHHHHHHHHHHHHHHSEE----HHHHTTSHHHHHH-HHHHHHHHHHHHTTEEEEES-HHHHHHHHHTT--EEEHHHHHHHH-

Solvent-accessible surface area (backbone atoms only — not comparable to full-atom values): 17564 Å² total; per-residue (Å²): 128,58,85,77,63,66,51,72,76,48,35,79,20,27,36,31,61,40,37,64,56,47,45,30,48,58,41,35,70,77,37,85,60,40,19,51,68,36,82,88,28,39,94,41,49,54,68,54,37,54,50,48,50,55,56,58,68,52,26,64,41,41,42,44,34,51,30,35,50,32,46,32,54,58,63,46,63,78,47,57,69,74,59,28,54,54,50,49,51,51,49,40,53,49,46,62,69,31,49,72,49,85,72,60,62,55,63,33,57,70,37,73,49,20,80,73,68,31,64,51,57,21,43,51,50,52,49,30,65,75,41,72,31,34,36,41,34,78,49,61,69,60,47,56,54,34,51,74,69,70,32,54,67,43,50,47,64,58,50,51,58,66,59,95,130,61,84,76,63,65,52,72,77,48,36,78,19,27,35,30,60,41,36,66,57,48,45,30,48,56,42,36,70,76,36,86,58,39,20,51,66,37,84,87,26,39,92,40,47,53,68,55,38,55,51,50,51,57,57,59,67,52,28,64,41,42,40,46,33,52,29,37,50,32,46,33,54,57,63,42,63,76,45,56,69,73,59,28,54,55,50,49,52,51,50,41,53,50,45,62,69,32,48,72,49,86,72,59,61,55,63,33,58,71,37,73,49,20,80,73,66,32,65,51,56,22,41,52,49,53,48,30,66,75,40,73,30,34,35,42,34,77,48,63,69,61,48,54,53,36,52,76,69,71,32,54,67,45,51,47,63,60,48,52,57,65,60,96

Nearest PDB structures (foldseek):
  1o4w-assembly1_A-2  TM=7.685E-01  e=6.374E-05  Archaeoglobus fulgidus
  1v8o-assembly1_C  TM=6.592E-01  e=2.205E-03  Pyrobaculum aerophilum
  1v8p-assembly2_F  TM=6.560E-01  e=2.803E-03  Pyrobaculum aerophilum
  3i8o-assembly1_A  TM=5.907E-01  e=1.448E-03  Methanocaldococcus jannaschii
  1v8p-assembly1_D  TM=6.713E-01  e=5.763E-03  Pyrobaculum aerophilum

Foldseek 3Di:
DQPLPPPPVQQAFEEEEALLLVLLLLQLVVDAPRLCPQPSRVVDHNVLNVVVVSVNVSHNAYEYEPLSLVVNLVSLVPDDDVSSVSSVVSSVVVVVRHHYDYDDQVVQCPDPCCVVPHRRLSVVLVVQVVGRYEYEYCDPVSQVVSVVVVRHYDHSVVVVVVRD/DQPLPPPPVQQAFEEEEALLLVLLLLQLVVDAPRLCPQPSRVVDHNVLNVVVVSVNVSHNAYEYEPVSLVVNLVSLVPDDDVSSVSSVVSSVVVVVRHHYDYDDQVVQCPDPCCVVPHRRLSVVLVVQVVGRYEYEYCDPVSQVVSVVVVRHYDHSVVVVVVRD